Protein AF-A0A7Y4QZ03-F1 (afdb_monomer_lite)

pLDDT: mean 89.86, std 14.69, range [37.62, 98.81]

Sequence (330 aa):
MKTANKGLGLLLFVLFLIAAGCQKKEATQSQERIPSFRLTPTEKFVFNSFVDCNMAEAWIGDTLRIFPGKYGEDPVWGDAKELKYASGLHADEVFLTPREKFISPTMPTNTKPGTPGLHGAVWFETVYQDTSDVSGRTLYGIYHNENYPETLPFDEATGIGYKNEWWPEGLRGPQSAAAVCRIGVMKSTDGGKSWNNRGIFIEDLQPRMILLPHNKSKTFAGGVGDPSAVAQGEFLYLFYGEYSYPVEYDSTRYQEDVEWSGQCISIARIHISDLDNPEGKATRWNGKSFSAAHDEAGSPIPSLQIPRNEGGGAASIKGQYHWGPSVSWN

Radius of gyration: 25.95 Å; chains: 1; bounding box: 77×90×49 Å

Structure (mmCIF, N/CA/C/O backbone):
data_AF-A0A7Y4QZ03-F1
#
_entry.id   AF-A0A7Y4QZ03-F1
#
loop_
_atom_site.group_PDB
_atom_site.id
_atom_site.type_symbol
_atom_site.label_atom_id
_atom_site.label_alt_id
_atom_site.label_comp_id
_atom_site.label_asym_id
_atom_site.label_entity_id
_atom_site.label_seq_id
_atom_site.pdbx_PDB_ins_code
_atom_site.Cartn_x
_atom_site.Cartn_y
_atom_site.Cartn_z
_atom_site.occupancy
_atom_site.B_iso_or_equiv
_atom_site.auth_seq_id
_atom_site.auth_comp_id
_atom_site.auth_asym_id
_atom_site.auth_atom_id
_atom_site.pdbx_PDB_model_num
ATOM 1 N N . MET A 1 1 ? -55.979 -68.814 -20.753 1.00 37.62 1 MET A N 1
ATOM 2 C CA . MET A 1 1 ? -55.324 -67.903 -21.714 1.00 37.62 1 MET A CA 1
ATOM 3 C C . MET A 1 1 ? -55.198 -66.532 -21.057 1.00 37.62 1 MET A C 1
ATOM 5 O O . MET A 1 1 ? -56.226 -65.957 -20.746 1.00 37.62 1 MET A O 1
ATOM 9 N N . LYS A 1 2 ? -53.953 -66.089 -20.818 1.00 39.25 2 LYS A N 1
ATOM 10 C CA . LYS A 1 2 ? -53.472 -64.710 -20.558 1.00 39.25 2 LYS A CA 1
ATOM 11 C C . LYS A 1 2 ? -54.066 -63.953 -19.349 1.00 39.25 2 LYS A C 1
ATOM 13 O O . LYS A 1 2 ? -55.189 -63.483 -19.402 1.00 39.25 2 LYS A O 1
ATOM 18 N N . THR A 1 3 ? -53.414 -63.902 -18.180 1.00 48.75 3 THR A N 1
ATOM 19 C CA . THR A 1 3 ? -52.304 -62.990 -17.782 1.00 48.75 3 THR A CA 1
ATOM 20 C C . THR A 1 3 ? -52.441 -61.552 -18.291 1.00 48.75 3 THR A C 1
ATOM 22 O O . THR A 1 3 ? -52.025 -61.266 -19.410 1.00 48.75 3 THR A O 1
ATOM 25 N N . ALA A 1 4 ? -52.932 -60.640 -17.447 1.00 48.25 4 ALA A N 1
ATOM 26 C CA . ALA A 1 4 ? -52.659 -59.207 -17.555 1.00 48.25 4 ALA A CA 1
ATOM 27 C C . ALA A 1 4 ? -52.954 -58.478 -16.228 1.00 48.25 4 ALA A C 1
ATOM 29 O O . ALA A 1 4 ? -53.888 -58.823 -15.512 1.00 48.25 4 ALA A O 1
ATOM 30 N N . ASN A 1 5 ? -52.166 -57.432 -15.968 1.00 50.03 5 ASN A N 1
ATOM 31 C CA . ASN A 1 5 ? -52.447 -56.301 -15.074 1.00 50.03 5 ASN A CA 1
ATOM 32 C C . ASN A 1 5 ? -52.230 -56.440 -13.561 1.00 50.03 5 ASN A C 1
ATOM 34 O O . ASN A 1 5 ? -52.994 -55.895 -12.773 1.00 50.03 5 ASN A O 1
ATOM 38 N N . LYS A 1 6 ? -51.099 -57.022 -13.141 1.00 48.50 6 LYS A N 1
ATOM 39 C CA . LYS A 1 6 ? -50.510 -56.701 -11.819 1.00 48.50 6 LYS A CA 1
ATOM 40 C C . LYS A 1 6 ? -49.280 -55.779 -11.872 1.00 48.50 6 LYS A C 1
ATOM 42 O O . LYS A 1 6 ? -48.869 -55.272 -10.838 1.00 48.50 6 LYS A O 1
ATOM 47 N N . GLY A 1 7 ? -48.733 -55.500 -13.061 1.00 45.66 7 GLY A N 1
ATOM 48 C CA . GLY A 1 7 ? -47.558 -54.627 -13.231 1.00 45.66 7 GLY A CA 1
ATOM 49 C C . GLY A 1 7 ? -47.862 -53.129 -13.368 1.00 45.66 7 GLY A C 1
ATOM 50 O O . GLY A 1 7 ? -46.997 -52.309 -13.082 1.00 45.66 7 GLY A O 1
ATOM 51 N N . LEU A 1 8 ? -49.082 -52.750 -13.768 1.00 48.91 8 LEU A N 1
ATOM 52 C CA . LEU A 1 8 ? -49.391 -51.350 -14.094 1.00 48.91 8 LEU A CA 1
ATOM 53 C C . LEU A 1 8 ? -49.641 -50.484 -12.846 1.00 48.91 8 LEU A C 1
ATOM 55 O O . LEU A 1 8 ? -49.253 -49.322 -12.816 1.00 48.91 8 LEU A O 1
ATOM 59 N N . GLY A 1 9 ? -50.224 -51.062 -11.789 1.00 48.06 9 GLY A N 1
ATOM 60 C CA . GLY A 1 9 ? -50.501 -50.340 -10.541 1.00 48.06 9 GLY A CA 1
ATOM 61 C C . GLY A 1 9 ? -49.240 -49.990 -9.747 1.00 48.06 9 GLY A C 1
ATOM 62 O O . GLY A 1 9 ? -49.152 -48.902 -9.188 1.00 48.06 9 GLY A O 1
ATOM 63 N N . LEU A 1 10 ? -48.235 -50.873 -9.749 1.00 50.38 10 LEU A N 1
ATOM 64 C CA . LEU A 1 10 ? -46.978 -50.638 -9.033 1.00 50.38 10 LEU A CA 1
ATOM 65 C C . LEU A 1 10 ? -46.097 -49.605 -9.757 1.00 50.38 10 LEU A C 1
ATOM 67 O O . LEU A 1 10 ? -45.450 -48.792 -9.105 1.00 50.38 10 LEU A O 1
ATOM 71 N N . LEU A 1 11 ? -46.131 -49.576 -11.095 1.00 53.41 11 LEU A N 1
ATOM 72 C CA . LEU A 1 11 ? -45.390 -48.589 -11.884 1.00 53.41 11 LEU A CA 1
ATOM 73 C C . LEU A 1 11 ? -45.970 -47.172 -11.721 1.00 53.41 11 LEU A C 1
ATOM 75 O O . LEU A 1 11 ? -45.212 -46.216 -11.578 1.00 53.41 11 LEU A O 1
ATOM 79 N N . LEU A 1 12 ? -47.303 -47.036 -11.670 1.00 54.09 12 LEU A N 1
ATOM 80 C CA . LEU A 1 12 ? -47.969 -45.748 -11.430 1.00 54.09 12 LEU A CA 1
ATOM 81 C C . LEU A 1 12 ? -47.742 -45.215 -10.008 1.00 54.09 12 LEU A C 1
ATOM 83 O O . LEU A 1 12 ? -47.599 -44.008 -9.834 1.00 54.09 12 LEU A O 1
ATOM 87 N N . PHE A 1 13 ? -47.655 -46.091 -9.003 1.00 55.78 13 PHE A N 1
ATOM 88 C CA . PHE A 1 13 ? -47.414 -45.677 -7.617 1.00 55.78 13 PHE A CA 1
ATOM 89 C C . PHE A 1 13 ? -45.960 -45.226 -7.384 1.00 55.78 13 PHE A C 1
ATOM 91 O O . PHE A 1 13 ? -45.717 -44.254 -6.671 1.00 55.78 13 PHE A O 1
ATOM 98 N N . VAL A 1 14 ? -44.989 -45.869 -8.045 1.00 58.31 14 VAL A N 1
ATOM 99 C CA . VAL A 1 14 ? -43.572 -45.462 -8.000 1.00 58.31 14 VAL A CA 1
ATOM 100 C C . VAL A 1 14 ? -43.333 -44.164 -8.785 1.00 58.31 14 VAL A C 1
ATOM 102 O O . VAL A 1 14 ? -42.599 -43.299 -8.314 1.00 58.31 14 VAL A O 1
ATOM 105 N N . LEU A 1 15 ? -44.007 -43.962 -9.924 1.00 53.91 15 LEU A N 1
ATOM 106 C CA . LEU A 1 15 ? -43.944 -42.699 -10.676 1.00 53.91 15 LEU A CA 1
ATOM 107 C C . LEU A 1 15 ? -44.546 -41.514 -9.898 1.00 53.91 15 LEU A C 1
ATOM 109 O O . LEU A 1 15 ? -44.015 -40.408 -9.980 1.00 53.91 15 LEU A O 1
ATOM 113 N N . PHE A 1 16 ? -45.588 -41.739 -9.090 1.00 54.16 16 PHE A N 1
ATOM 114 C CA . PHE A 1 16 ? -46.158 -40.696 -8.225 1.00 54.16 16 PHE A CA 1
ATOM 115 C C . PHE A 1 16 ? -45.231 -40.318 -7.057 1.00 54.16 16 PHE A C 1
ATOM 117 O O . PHE A 1 16 ? -45.135 -39.145 -6.702 1.00 54.16 16 PHE A O 1
ATOM 124 N N . LEU A 1 17 ? -44.499 -41.285 -6.492 1.00 51.66 17 LEU A N 1
ATOM 125 C CA . LEU A 1 17 ? -43.533 -41.033 -5.414 1.00 51.66 17 LEU A CA 1
ATOM 126 C C . LEU A 1 17 ? -42.262 -40.321 -5.911 1.00 51.66 17 LEU A C 1
ATOM 128 O O . LEU A 1 17 ? -41.725 -39.476 -5.197 1.00 51.66 17 LEU A O 1
ATOM 132 N N . ILE A 1 18 ? -41.817 -40.583 -7.145 1.00 53.00 18 ILE A N 1
ATOM 133 C CA . ILE A 1 18 ? -40.691 -39.855 -7.760 1.00 53.00 18 ILE A CA 1
ATOM 134 C C . ILE A 1 18 ? -41.108 -38.422 -8.141 1.00 53.00 18 ILE A C 1
ATOM 136 O O . ILE A 1 18 ? -40.334 -37.488 -7.941 1.00 53.00 18 ILE A O 1
ATOM 140 N N . ALA A 1 19 ? -42.347 -38.214 -8.605 1.00 49.78 19 ALA A N 1
ATOM 141 C CA . ALA A 1 19 ? -42.864 -36.875 -8.904 1.00 49.78 19 ALA A CA 1
ATOM 142 C C . ALA A 1 19 ? -43.086 -36.018 -7.639 1.00 49.78 19 ALA A C 1
ATOM 144 O O . ALA A 1 19 ? -42.860 -34.810 -7.675 1.00 49.78 19 ALA A O 1
ATOM 145 N N . ALA A 1 20 ? -43.460 -36.629 -6.508 1.00 49.19 20 ALA A N 1
ATOM 146 C CA . ALA A 1 20 ? -43.596 -35.932 -5.226 1.00 49.19 20 ALA A CA 1
ATOM 147 C C . ALA A 1 20 ? -42.242 -35.627 -4.546 1.00 49.19 20 ALA A C 1
ATOM 149 O O . ALA A 1 20 ? -42.146 -34.668 -3.784 1.00 49.19 20 ALA A O 1
ATOM 150 N N . GLY A 1 21 ? -41.185 -36.394 -4.845 1.00 41.91 21 GLY A N 1
ATOM 151 C CA . GLY A 1 21 ? -39.819 -36.155 -4.352 1.00 41.91 21 GLY A CA 1
ATOM 152 C C . GLY A 1 21 ? -39.047 -35.051 -5.091 1.00 41.91 21 GLY A C 1
ATOM 153 O O . GLY A 1 21 ? -37.995 -34.623 -4.622 1.00 41.91 21 GLY A O 1
ATOM 154 N N . CYS A 1 22 ? -39.572 -34.564 -6.221 1.00 41.81 22 CYS A N 1
ATOM 155 C CA . CYS A 1 22 ? -39.007 -33.465 -7.010 1.00 41.81 22 CYS A CA 1
ATOM 156 C C . CYS A 1 22 ? -39.797 -32.155 -6.872 1.00 41.81 22 CYS A C 1
ATOM 158 O O . CYS A 1 22 ? -39.809 -31.334 -7.790 1.00 41.81 22 CYS A O 1
ATOM 160 N N . GLN A 1 23 ? -40.400 -31.892 -5.710 1.00 44.16 23 GLN A N 1
ATOM 161 C CA . GLN A 1 23 ? -40.599 -30.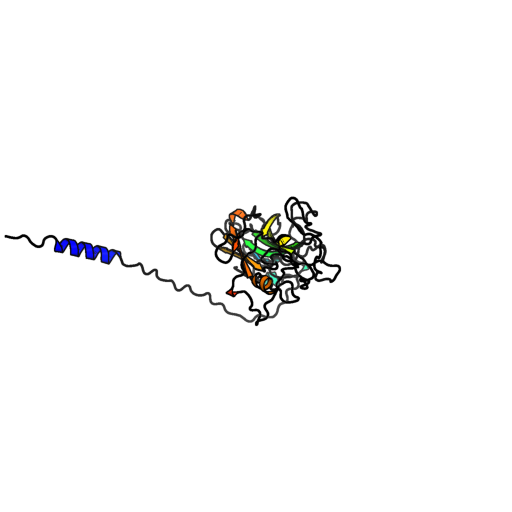499 -5.327 1.00 44.16 23 GLN A CA 1
ATOM 162 C C . GLN A 1 23 ? -39.218 -29.922 -5.027 1.00 44.16 23 GLN A C 1
ATOM 164 O O . GLN A 1 23 ? -38.661 -30.117 -3.946 1.00 44.16 23 GLN A O 1
ATOM 169 N N . LYS A 1 24 ? -38.644 -29.224 -6.019 1.00 46.34 24 LYS A N 1
ATOM 170 C CA . LYS A 1 24 ? -37.625 -28.212 -5.750 1.00 46.34 24 LYS A CA 1
ATOM 171 C C . LYS A 1 24 ? -38.156 -27.427 -4.558 1.00 46.34 24 LYS A C 1
ATOM 173 O O . LYS A 1 24 ? -39.210 -26.805 -4.667 1.00 46.34 24 LYS A O 1
ATOM 178 N N . LYS A 1 25 ? -37.451 -27.485 -3.425 1.00 44.09 25 LYS A N 1
ATOM 179 C CA . LYS A 1 25 ? -37.513 -26.389 -2.467 1.00 44.09 25 LYS A CA 1
ATOM 180 C C . LYS A 1 25 ? -37.185 -25.169 -3.309 1.00 44.09 25 LYS A C 1
ATOM 182 O O . LYS A 1 25 ? -36.028 -24.984 -3.685 1.00 44.09 25 LYS A O 1
ATOM 187 N N . GLU A 1 26 ? -38.207 -24.420 -3.705 1.00 43.28 26 GLU A N 1
ATOM 188 C CA . GLU A 1 26 ? -38.026 -23.025 -4.041 1.00 43.28 26 GLU A CA 1
ATOM 189 C C . GLU A 1 26 ? -37.360 -22.468 -2.797 1.00 43.28 26 GLU A C 1
ATOM 191 O O . GLU A 1 26 ? -37.973 -22.344 -1.736 1.00 43.28 26 GLU A O 1
ATOM 196 N N . ALA A 1 27 ? -36.039 -22.313 -2.886 1.00 45.56 27 ALA A N 1
ATOM 197 C CA . ALA A 1 27 ? -35.322 -21.464 -1.978 1.00 45.56 27 ALA A CA 1
ATOM 198 C C . ALA A 1 27 ? -36.072 -20.150 -2.093 1.00 45.56 27 ALA A C 1
ATOM 200 O O . ALA A 1 27 ? -36.050 -19.519 -3.151 1.00 45.56 27 ALA A O 1
ATOM 201 N N . THR A 1 28 ? -36.837 -19.820 -1.058 1.00 42.88 28 THR A N 1
ATOM 202 C CA . THR A 1 28 ? -37.391 -18.497 -0.881 1.00 42.88 28 THR A CA 1
ATOM 203 C C . THR A 1 28 ? -36.173 -17.599 -0.975 1.00 42.88 28 THR A C 1
ATOM 205 O O . THR A 1 28 ? -35.369 -17.545 -0.046 1.00 42.88 28 THR A O 1
ATOM 208 N N . GLN A 1 29 ? -35.961 -16.999 -2.148 1.00 48.44 29 GLN A N 1
ATOM 209 C CA . GLN A 1 29 ? -35.065 -15.876 -2.291 1.00 48.44 29 GLN A CA 1
ATOM 210 C C . GLN A 1 29 ? -35.671 -14.857 -1.342 1.00 48.44 29 GLN A C 1
ATOM 212 O O . GLN A 1 29 ? -36.652 -14.191 -1.673 1.00 48.44 29 GLN A O 1
ATOM 217 N N . SER A 1 30 ? -35.159 -14.800 -0.113 1.00 54.41 30 SER A N 1
ATOM 218 C CA . SER A 1 30 ? -35.233 -13.574 0.649 1.00 54.41 30 SER A CA 1
ATOM 219 C C . SER A 1 30 ? -34.676 -12.544 -0.314 1.00 54.41 30 SER A C 1
ATOM 221 O O . SER A 1 30 ? -33.494 -12.612 -0.645 1.00 54.41 30 SER A O 1
ATOM 223 N N . GLN A 1 31 ? -35.542 -11.697 -0.873 1.00 59.12 31 GLN A N 1
ATOM 224 C CA . GLN A 1 31 ? -35.095 -10.486 -1.536 1.00 59.12 31 GLN A CA 1
ATOM 225 C C . GLN A 1 31 ? -34.197 -9.818 -0.507 1.00 59.12 31 GLN A C 1
ATOM 227 O O . GLN A 1 31 ? -34.697 -9.315 0.503 1.00 59.12 31 GLN A O 1
ATOM 232 N N . GLU A 1 32 ? -32.883 -9.943 -0.694 1.00 64.81 32 GLU A N 1
ATOM 233 C CA . GLU A 1 32 ? -31.912 -9.239 0.118 1.00 64.81 32 GLU A CA 1
ATOM 234 C C . GLU A 1 32 ? -32.343 -7.786 0.044 1.00 64.81 32 GLU A C 1
ATOM 236 O O . GLU A 1 32 ? -32.403 -7.187 -1.034 1.00 64.81 32 GLU A O 1
ATOM 241 N N . ARG A 1 33 ? -32.792 -7.253 1.183 1.00 72.88 33 ARG A N 1
ATOM 242 C CA .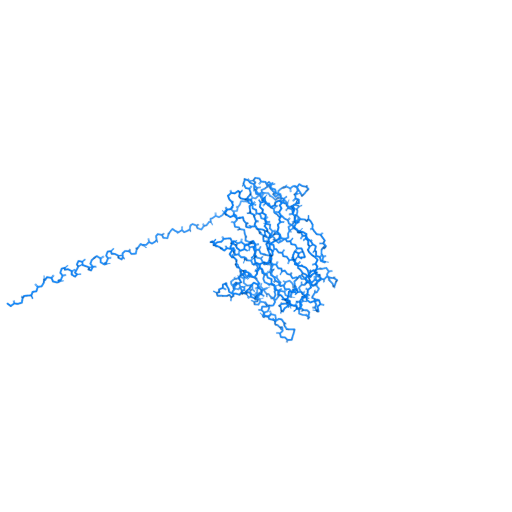 ARG A 1 33 ? -33.124 -5.842 1.260 1.00 72.88 33 ARG A CA 1
ATOM 243 C C . ARG A 1 33 ? -31.827 -5.119 0.965 1.00 72.88 33 ARG A C 1
ATOM 245 O O . ARG A 1 33 ? -30.925 -5.136 1.796 1.00 72.88 33 ARG A O 1
ATOM 252 N N . ILE A 1 34 ? -31.752 -4.510 -0.213 1.00 79.81 34 ILE A N 1
ATOM 253 C CA . ILE A 1 34 ? -30.668 -3.597 -0.548 1.00 79.81 34 ILE A CA 1
ATOM 254 C C . ILE A 1 34 ? -30.648 -2.549 0.572 1.00 79.81 34 ILE A C 1
ATOM 256 O O . ILE A 1 34 ? -31.690 -1.920 0.808 1.00 79.81 34 ILE A O 1
ATOM 260 N N . PRO A 1 35 ? -29.533 -2.395 1.307 1.00 81.44 35 PRO A N 1
ATOM 261 C CA . PRO A 1 35 ? -29.438 -1.396 2.357 1.00 81.44 35 PRO A CA 1
ATOM 262 C C . PRO A 1 35 ? -29.821 -0.024 1.800 1.00 81.44 35 PRO A C 1
ATOM 264 O O . PRO A 1 35 ? -29.288 0.418 0.783 1.00 81.44 35 PRO A O 1
ATOM 267 N N . SER A 1 36 ? -30.776 0.646 2.442 1.00 85.75 36 SER A N 1
ATOM 268 C CA . SER A 1 36 ? -31.150 2.015 2.094 1.00 85.75 36 SER A CA 1
ATOM 269 C C . SER A 1 36 ? -30.484 2.973 3.068 1.00 85.75 36 SER A C 1
ATOM 271 O O . SER A 1 36 ? -30.668 2.841 4.278 1.00 85.75 36 SER A O 1
ATOM 273 N N . PHE A 1 37 ? -29.766 3.961 2.553 1.00 84.69 37 PHE A N 1
ATOM 274 C CA . PHE A 1 37 ? -29.179 5.033 3.349 1.00 84.69 37 PHE A CA 1
ATOM 275 C C . PHE A 1 37 ? -29.973 6.329 3.165 1.00 84.69 37 PHE A C 1
ATOM 277 O O . PHE A 1 37 ? -30.618 6.552 2.138 1.00 84.69 37 PHE A O 1
ATOM 284 N N . ARG A 1 38 ? -29.923 7.203 4.172 1.00 90.19 38 ARG A N 1
ATOM 285 C CA . ARG A 1 38 ? -30.465 8.561 4.098 1.00 90.19 38 ARG A CA 1
ATOM 286 C C . ARG A 1 38 ? -29.338 9.546 4.350 1.00 90.19 38 ARG A C 1
ATOM 288 O O . ARG A 1 38 ? -28.757 9.554 5.430 1.00 90.19 38 ARG A O 1
ATOM 295 N N . LEU A 1 39 ? -29.090 10.419 3.381 1.00 87.75 39 LEU A N 1
ATOM 296 C CA . LEU A 1 39 ? -28.227 11.573 3.597 1.00 87.75 39 LEU A CA 1
ATOM 297 C C . LEU A 1 39 ? -28.986 12.595 4.446 1.00 87.75 39 LEU A C 1
ATOM 299 O O . LEU A 1 39 ? -30.073 13.046 4.073 1.00 87.75 39 LEU A O 1
ATOM 303 N N . THR A 1 40 ? -28.426 12.924 5.606 1.00 87.31 40 THR A N 1
ATOM 304 C CA . THR A 1 40 ? -28.968 13.943 6.507 1.00 87.31 40 THR A CA 1
ATOM 305 C C . THR A 1 40 ? -28.024 15.141 6.481 1.00 87.31 40 THR A C 1
ATOM 307 O O . THR A 1 40 ? -26.830 14.950 6.707 1.00 87.31 40 THR A O 1
ATOM 310 N N . PRO A 1 41 ? -28.507 16.360 6.178 1.00 90.12 41 PRO A N 1
ATOM 311 C CA . PRO A 1 41 ? -27.675 17.556 6.256 1.00 90.12 41 PRO A CA 1
ATOM 312 C C . PRO A 1 41 ? -27.090 17.724 7.663 1.00 90.12 41 PRO A C 1
ATOM 314 O O . PRO A 1 41 ? -27.803 17.531 8.647 1.00 90.12 41 PRO A O 1
ATOM 317 N N . THR A 1 42 ? -25.820 18.109 7.748 1.00 84.06 42 THR A N 1
ATOM 318 C CA . THR A 1 42 ? -25.129 18.421 9.006 1.00 84.06 42 THR A CA 1
ATOM 319 C C . THR A 1 42 ? -24.422 19.769 8.893 1.00 84.06 42 THR A C 1
ATOM 321 O O . THR A 1 42 ? -24.152 20.243 7.784 1.00 84.06 42 THR A O 1
ATOM 324 N N . GLU A 1 43 ? -24.147 20.408 10.028 1.00 88.75 43 GLU A N 1
ATOM 325 C CA . GLU A 1 43 ? -23.320 21.611 10.047 1.00 88.75 43 GLU A CA 1
ATOM 326 C C . GLU A 1 43 ? -21.890 21.272 9.618 1.00 88.75 43 GLU A C 1
ATOM 328 O O . GLU A 1 43 ? -21.363 20.192 9.889 1.00 88.75 43 GLU A O 1
ATOM 333 N N . LYS A 1 44 ? -21.235 22.212 8.934 1.00 87.69 44 LYS A N 1
ATOM 334 C CA . LYS A 1 44 ? -19.830 22.044 8.573 1.00 87.69 44 LYS A CA 1
ATOM 335 C C . LYS A 1 44 ? -18.990 22.015 9.850 1.00 87.69 44 LYS A C 1
ATOM 337 O O . LYS A 1 44 ? -18.892 23.028 10.537 1.00 87.69 44 LYS A O 1
ATOM 342 N N . PHE A 1 45 ? -18.288 20.913 10.082 1.00 85.75 45 PHE A N 1
ATOM 343 C CA . PHE A 1 45 ? -17.172 20.856 11.022 1.00 85.75 45 PHE A CA 1
ATOM 344 C C . PHE A 1 45 ? -15.849 20.677 10.269 1.00 85.75 45 PHE A C 1
ATOM 346 O O . PHE A 1 45 ? -15.827 20.351 9.080 1.00 85.75 45 PHE A O 1
ATOM 353 N N . VAL A 1 46 ? -14.736 20.965 10.941 1.00 85.00 46 VAL A N 1
ATOM 354 C CA . VAL A 1 46 ? -13.396 20.917 10.347 1.00 85.00 46 VAL A CA 1
ATOM 355 C C . VAL A 1 46 ? -12.534 19.961 11.153 1.00 85.00 46 VAL A C 1
ATOM 357 O O . VAL A 1 46 ? -12.317 20.176 12.345 1.00 85.00 46 VAL A O 1
ATOM 360 N N . PHE A 1 47 ? -12.011 18.937 10.484 1.00 87.75 47 PHE A N 1
ATOM 361 C CA . PHE A 1 47 ? -10.999 18.057 11.048 1.00 87.75 47 PHE A CA 1
ATOM 362 C C . PHE A 1 47 ? -9.620 18.720 10.930 1.00 87.75 47 PHE A C 1
ATOM 364 O O . PHE A 1 47 ? -9.068 18.835 9.840 1.00 87.75 47 PHE A O 1
ATOM 371 N N . ASN A 1 48 ? -9.069 19.196 12.048 1.00 84.56 48 ASN A N 1
ATOM 372 C CA . ASN A 1 48 ? -7.803 19.943 12.086 1.00 84.56 48 ASN A CA 1
ATOM 373 C C . ASN A 1 48 ? -6.589 19.045 12.388 1.00 84.56 48 ASN A C 1
ATOM 375 O O . ASN A 1 48 ? -5.709 19.408 13.173 1.00 84.56 48 ASN A O 1
ATOM 379 N N . SER A 1 49 ? -6.535 17.862 11.779 1.00 84.25 49 SER A N 1
ATOM 380 C CA . SER A 1 49 ? -5.375 16.973 11.858 1.00 84.25 49 SER A CA 1
ATOM 381 C C . SER A 1 49 ? -5.001 16.444 10.477 1.00 84.25 49 SER A C 1
ATOM 383 O O . SER A 1 49 ? -5.774 16.553 9.528 1.00 84.25 49 SER A O 1
ATOM 385 N N . PHE A 1 50 ? -3.781 15.928 10.358 1.00 83.81 50 PHE A N 1
ATOM 386 C CA . PHE A 1 50 ? -3.248 15.431 9.096 1.00 83.81 50 PHE A CA 1
ATOM 387 C C . PHE A 1 50 ? -3.947 14.120 8.705 1.00 83.81 50 PHE A C 1
ATOM 389 O O . PHE A 1 50 ? -3.880 13.141 9.444 1.00 83.81 50 PHE A O 1
ATOM 396 N N . VAL A 1 51 ? -4.613 14.125 7.552 1.00 80.31 51 VAL A N 1
ATOM 397 C CA . VAL A 1 51 ? -5.125 12.941 6.848 1.00 80.31 51 VAL A CA 1
ATOM 398 C C . VAL A 1 51 ? -4.512 12.984 5.465 1.00 80.31 51 VAL A C 1
ATOM 400 O O . VAL A 1 51 ? -4.460 14.062 4.870 1.00 80.31 51 VAL A O 1
ATOM 403 N N . ASP A 1 52 ? -4.046 11.838 4.992 1.00 74.50 52 ASP A N 1
ATOM 404 C CA . ASP A 1 52 ? -3.562 11.709 3.625 1.00 74.50 52 ASP A CA 1
ATOM 405 C C . ASP A 1 52 ? -4.662 11.078 2.761 1.00 74.50 52 ASP A C 1
ATOM 407 O O . ASP A 1 52 ? -5.645 11.754 2.448 1.00 74.50 52 ASP A O 1
ATOM 411 N N . CYS A 1 53 ? -4.569 9.777 2.473 1.00 73.56 53 CYS A N 1
ATOM 412 C CA . CYS A 1 53 ? -5.468 9.086 1.551 1.00 73.56 53 CYS A CA 1
ATOM 413 C C . CYS A 1 53 ? -6.735 8.534 2.226 1.00 73.56 53 CYS A C 1
ATOM 415 O O . CYS A 1 53 ? -7.841 8.842 1.780 1.00 73.56 53 CYS A O 1
ATOM 417 N N . ASN A 1 54 ? -6.609 7.785 3.327 1.00 84.06 54 ASN A N 1
ATOM 418 C CA . ASN A 1 54 ? -7.752 7.263 4.086 1.00 84.06 54 ASN A CA 1
ATOM 419 C C . ASN A 1 54 ? -7.712 7.618 5.581 1.00 84.06 54 ASN A C 1
ATOM 421 O O . ASN A 1 54 ? -6.704 8.057 6.136 1.00 84.06 54 ASN A O 1
ATOM 425 N N . MET A 1 55 ? -8.855 7.411 6.242 1.00 90.75 55 MET A N 1
ATOM 426 C CA . MET A 1 55 ? -8.978 7.436 7.697 1.00 90.75 55 MET A CA 1
ATOM 427 C C . MET A 1 55 ? -9.202 6.015 8.203 1.00 90.75 55 MET A C 1
ATOM 429 O O . MET A 1 55 ? -10.318 5.501 8.159 1.00 90.75 55 MET A O 1
ATOM 433 N N . ALA A 1 56 ? -8.148 5.387 8.711 1.00 93.56 56 ALA A N 1
ATOM 434 C CA . ALA A 1 56 ? -8.270 4.078 9.325 1.00 93.56 56 ALA A CA 1
ATOM 435 C C . ALA A 1 56 ? -8.982 4.195 10.685 1.00 93.56 56 ALA A C 1
ATOM 437 O O . ALA A 1 56 ? -8.619 5.026 11.522 1.00 93.56 56 ALA A O 1
ATOM 438 N N . GLU A 1 57 ? -9.994 3.362 10.921 1.00 94.25 57 GLU A N 1
ATOM 439 C CA . GLU A 1 57 ? -10.838 3.445 12.114 1.00 94.25 57 GLU A CA 1
ATOM 440 C C . GLU A 1 57 ? -11.346 2.073 12.571 1.00 94.25 57 GLU A C 1
ATOM 442 O O . GLU A 1 57 ? -11.495 1.149 11.773 1.00 94.25 57 GLU A O 1
ATOM 447 N N . ALA A 1 58 ? -11.599 1.933 13.873 1.00 94.88 58 ALA A N 1
ATOM 448 C CA . ALA A 1 58 ? -12.148 0.718 14.469 1.00 94.88 58 ALA A CA 1
ATOM 449 C C . ALA A 1 58 ? -12.923 1.021 15.758 1.00 94.88 58 ALA A C 1
ATOM 451 O O . ALA A 1 58 ? -12.550 1.905 16.536 1.00 94.88 58 ALA A O 1
ATOM 452 N N . TRP A 1 59 ? -13.967 0.238 16.024 1.00 94.69 59 TRP A N 1
ATOM 453 C CA . TRP A 1 59 ? -14.676 0.244 17.303 1.00 94.69 59 TRP A CA 1
ATOM 454 C C . TRP A 1 59 ? -13.939 -0.607 18.335 1.00 94.69 59 TRP A C 1
ATOM 456 O O . TRP A 1 59 ? -13.803 -1.811 18.162 1.00 94.69 59 TRP A O 1
ATOM 466 N N . ILE A 1 60 ? -13.479 -0.006 19.431 1.00 95.38 60 ILE A N 1
ATOM 467 C CA . ILE A 1 60 ? -12.809 -0.695 20.541 1.00 95.38 60 ILE A CA 1
ATOM 468 C C . ILE A 1 60 ? -13.712 -0.621 21.769 1.00 95.38 60 ILE A C 1
ATOM 470 O O . ILE A 1 60 ? -13.754 0.400 22.465 1.00 95.38 60 ILE A O 1
ATOM 474 N N . GLY A 1 61 ? -14.445 -1.706 22.029 1.00 91.94 61 GLY A N 1
ATOM 475 C CA . GLY A 1 61 ? -15.565 -1.678 22.970 1.00 91.94 61 GLY A CA 1
ATOM 476 C C . GLY A 1 61 ? -16.597 -0.638 22.526 1.00 91.94 61 GLY A C 1
ATOM 477 O O . GLY A 1 61 ? -16.968 -0.603 21.359 1.00 91.94 61 GLY A O 1
ATOM 478 N N . ASP A 1 62 ? -16.985 0.257 23.432 1.00 93.94 62 ASP A N 1
ATOM 479 C CA . ASP A 1 62 ? -17.999 1.290 23.171 1.00 93.94 62 ASP A CA 1
ATOM 480 C C . ASP A 1 62 ? -17.428 2.585 22.558 1.00 93.94 62 ASP A C 1
ATOM 482 O O . ASP A 1 62 ? -18.099 3.615 22.542 1.00 93.94 62 ASP A O 1
ATOM 486 N N . THR A 1 63 ? -16.170 2.578 22.102 1.00 96.81 63 THR A N 1
ATOM 487 C CA . THR A 1 63 ? -15.515 3.778 21.552 1.00 96.81 63 THR A CA 1
ATOM 488 C C . THR A 1 63 ? -15.052 3.574 20.121 1.00 96.81 63 THR A C 1
ATOM 490 O O . THR A 1 63 ? -14.372 2.594 19.826 1.00 96.81 63 THR A O 1
ATOM 493 N N . LEU A 1 64 ? -15.349 4.532 19.249 1.00 96.94 64 LEU A N 1
ATOM 494 C CA . LEU A 1 64 ? -14.739 4.638 17.931 1.00 96.94 64 LEU A CA 1
ATOM 495 C C . LEU A 1 64 ? -13.338 5.225 18.089 1.00 96.94 64 LEU A C 1
ATOM 497 O O . LEU A 1 64 ? -13.159 6.255 18.744 1.00 96.94 64 LEU A O 1
ATOM 501 N N . ARG A 1 65 ? -12.344 4.583 17.480 1.00 97.19 65 ARG A N 1
ATOM 502 C CA . ARG A 1 65 ? -10.964 5.062 17.410 1.00 97.19 65 ARG A CA 1
ATOM 503 C C . ARG A 1 65 ? -10.566 5.295 15.963 1.00 97.19 65 ARG A C 1
ATOM 505 O O . ARG A 1 65 ? -10.754 4.410 15.138 1.00 97.19 65 ARG A O 1
ATOM 512 N N . ILE A 1 66 ? -9.958 6.447 15.700 1.00 96.31 66 ILE A N 1
ATOM 513 C CA . ILE A 1 66 ? -9.377 6.805 14.399 1.00 96.31 66 ILE A CA 1
ATOM 514 C C . ILE A 1 66 ? -7.848 6.824 14.489 1.00 96.31 66 ILE A C 1
ATOM 516 O O . ILE A 1 66 ? -7.311 7.151 15.553 1.00 96.31 66 ILE A O 1
ATOM 520 N N . PHE A 1 67 ? -7.162 6.517 13.387 1.00 95.50 67 PHE A N 1
ATOM 521 C CA . PHE A 1 67 ? -5.699 6.471 13.273 1.00 95.50 67 PHE A CA 1
ATOM 522 C C . PHE A 1 67 ? -5.170 7.354 12.128 1.00 95.50 67 PHE A C 1
ATOM 524 O O . PHE A 1 67 ? -4.656 6.843 11.134 1.00 95.50 67 PHE A O 1
ATOM 531 N N . PRO A 1 68 ? -5.306 8.684 12.226 1.00 94.12 68 PRO A N 1
ATOM 532 C CA . PRO A 1 68 ? -4.845 9.595 11.191 1.00 94.12 68 PRO A CA 1
ATOM 533 C C . PRO A 1 68 ? -3.328 9.734 11.180 1.00 94.12 68 PRO A C 1
ATOM 535 O O . PRO A 1 68 ? -2.689 9.781 12.233 1.00 94.12 68 PRO A O 1
ATOM 538 N N . GLY A 1 69 ? -2.797 9.945 9.981 1.00 91.81 69 GLY A N 1
ATOM 539 C CA . GLY A 1 69 ? -1.489 10.527 9.745 1.00 91.81 69 GLY A CA 1
ATOM 540 C C . GLY A 1 69 ? -0.399 9.542 9.335 1.00 91.81 69 GLY A C 1
ATOM 541 O O . GLY A 1 69 ? -0.670 8.427 8.906 1.00 91.81 69 GLY A O 1
ATOM 542 N N . LYS A 1 70 ? 0.849 10.005 9.438 1.00 93.62 70 LYS A N 1
ATOM 543 C CA . LYS A 1 70 ? 2.046 9.348 8.899 1.00 93.62 70 LYS A CA 1
ATOM 544 C C . LYS A 1 70 ? 3.062 9.042 9.989 1.00 93.62 70 LYS A C 1
ATOM 546 O O . LYS A 1 70 ? 3.303 9.879 10.866 1.00 93.62 70 LYS A O 1
ATOM 551 N N . TYR A 1 71 ? 3.692 7.878 9.911 1.00 95.75 71 TYR A N 1
ATOM 552 C CA . TYR A 1 71 ? 4.791 7.482 10.786 1.00 95.75 71 TYR A CA 1
ATOM 553 C C . TYR A 1 71 ? 6.026 7.060 9.991 1.00 95.75 71 TYR A C 1
ATOM 555 O O . TYR A 1 71 ? 5.897 6.417 8.956 1.00 95.75 71 TYR A O 1
ATOM 563 N N . GLY A 1 72 ? 7.210 7.338 10.526 1.00 94.69 72 GLY A N 1
ATOM 564 C CA . GLY A 1 72 ? 8.484 6.884 9.977 1.00 94.69 72 GLY A CA 1
ATOM 565 C C . GLY A 1 72 ? 9.165 7.939 9.116 1.00 94.69 72 GLY A C 1
ATOM 566 O O . GLY A 1 72 ? 8.660 9.048 8.949 1.00 94.69 72 GLY A O 1
ATOM 567 N N . GLU A 1 73 ? 10.338 7.589 8.607 1.00 92.94 73 GLU A N 1
ATOM 568 C CA . GLU A 1 73 ? 11.220 8.495 7.880 1.00 92.94 73 GLU A CA 1
ATOM 569 C C . GLU A 1 73 ? 11.318 8.117 6.404 1.00 92.94 73 GLU A C 1
ATOM 571 O O . GLU A 1 73 ? 11.544 6.957 6.053 1.00 92.94 73 GLU A O 1
ATOM 576 N N . ASP A 1 74 ? 11.207 9.122 5.540 1.00 91.44 74 ASP A N 1
ATOM 577 C CA . ASP A 1 74 ? 11.542 9.007 4.127 1.00 91.44 74 ASP A CA 1
ATOM 578 C C . ASP A 1 74 ? 12.381 10.202 3.633 1.00 91.44 74 ASP A C 1
ATOM 580 O O . ASP A 1 74 ? 12.344 11.274 4.244 1.00 91.44 74 ASP A O 1
ATOM 584 N N . PRO A 1 75 ? 13.123 10.063 2.517 1.00 90.75 75 PRO A N 1
ATOM 585 C CA . PRO A 1 75 ? 14.024 11.110 2.029 1.00 90.75 75 PRO A CA 1
ATOM 586 C C . PRO A 1 75 ? 13.318 12.378 1.522 1.00 90.75 75 PRO A C 1
ATOM 588 O O . PRO A 1 75 ? 13.955 13.421 1.361 1.00 90.75 75 PRO A O 1
ATOM 591 N N . VAL A 1 76 ? 12.015 12.319 1.230 1.00 90.31 76 VAL A N 1
ATOM 592 C CA . VAL A 1 76 ? 11.270 13.445 0.652 1.00 90.31 76 VAL A CA 1
ATOM 593 C C . VAL A 1 76 ? 10.740 14.356 1.755 1.00 90.31 76 VAL A C 1
ATOM 595 O O . VAL A 1 76 ? 10.885 15.582 1.673 1.00 90.31 76 VAL A O 1
ATOM 598 N N . TRP A 1 77 ? 10.155 13.771 2.796 1.00 89.62 77 TRP A N 1
ATOM 599 C CA . TRP A 1 77 ? 9.429 14.467 3.855 1.00 89.62 77 TRP A CA 1
ATOM 600 C C . TRP A 1 77 ? 10.154 14.460 5.207 1.00 89.62 77 TRP A C 1
ATOM 602 O O . TRP A 1 77 ? 9.868 15.325 6.034 1.00 89.62 77 TRP A O 1
ATOM 612 N N . GLY A 1 78 ? 11.120 13.560 5.408 1.00 91.88 78 GLY A N 1
ATOM 613 C CA . GLY A 1 78 ? 11.853 13.375 6.663 1.00 91.88 78 GLY A CA 1
ATOM 614 C C . GLY A 1 78 ? 11.093 12.534 7.696 1.00 91.88 78 GLY A C 1
ATOM 615 O O . GLY A 1 78 ? 10.107 11.875 7.373 1.00 91.88 78 GLY A O 1
ATOM 616 N N . ASP A 1 79 ? 11.569 12.556 8.947 1.00 93.56 79 ASP A N 1
ATOM 617 C CA . ASP A 1 79 ? 10.945 11.862 10.089 1.00 93.56 79 ASP A CA 1
ATOM 618 C C . ASP A 1 79 ? 9.538 12.407 10.385 1.00 93.56 79 ASP A C 1
ATOM 620 O O . ASP A 1 79 ? 9.353 13.604 10.629 1.00 93.56 79 ASP A O 1
ATOM 624 N N . ALA A 1 80 ? 8.549 11.513 10.417 1.00 93.00 80 ALA A N 1
ATOM 625 C CA . ALA A 1 80 ? 7.165 11.815 10.748 1.00 93.00 80 ALA A CA 1
ATOM 626 C C . ALA A 1 80 ? 6.692 11.024 11.978 1.00 93.00 80 ALA A C 1
ATOM 628 O O . ALA A 1 80 ? 6.838 9.805 12.078 1.00 93.00 80 ALA A O 1
ATOM 629 N N . LYS A 1 81 ? 6.046 11.730 12.914 1.00 93.25 81 LYS A N 1
ATOM 630 C CA . LYS A 1 81 ? 5.405 11.160 14.121 1.00 93.25 81 LYS A CA 1
ATOM 631 C C . LYS A 1 81 ? 3.957 11.629 14.251 1.00 93.25 81 LYS A C 1
ATOM 633 O O . LYS A 1 81 ? 3.468 11.927 15.343 1.00 93.25 81 LYS A O 1
ATOM 638 N N . GLU A 1 82 ? 3.300 11.749 13.103 1.00 92.31 82 GLU A N 1
ATOM 639 C CA . GLU A 1 82 ? 1.949 12.289 12.978 1.00 92.31 82 GLU A CA 1
ATOM 640 C C . GLU A 1 82 ? 0.873 11.209 12.981 1.00 92.31 82 GLU A C 1
ATOM 642 O O . GLU A 1 82 ? -0.282 11.543 13.231 1.00 92.31 82 GLU A O 1
ATOM 647 N N . LEU A 1 83 ? 1.239 9.935 12.784 1.00 94.62 83 LEU A N 1
ATOM 648 C CA . LEU A 1 83 ? 0.344 8.817 13.052 1.00 94.62 83 LEU A CA 1
ATOM 649 C C . LEU A 1 83 ? 0.016 8.812 14.543 1.00 94.62 83 LEU A C 1
ATOM 651 O O . LEU A 1 83 ? 0.864 8.526 15.395 1.00 94.62 83 LEU A O 1
ATOM 655 N N . LYS A 1 84 ? -1.221 9.173 14.853 1.00 96.06 84 LYS A N 1
ATOM 656 C CA . LYS A 1 84 ? -1.745 9.275 16.213 1.00 96.06 84 LYS A CA 1
ATOM 657 C C . LYS A 1 84 ? -3.115 8.626 16.272 1.00 96.06 84 LYS A C 1
ATOM 659 O O . LYS A 1 84 ? -3.642 8.197 15.255 1.00 96.06 84 LYS A O 1
ATOM 664 N N . TYR A 1 85 ? -3.709 8.574 17.457 1.00 97.06 85 TYR A N 1
ATOM 665 C CA . TYR A 1 85 ? -5.097 8.168 17.600 1.00 97.06 85 TYR A CA 1
ATOM 666 C C . TYR A 1 85 ? -5.886 9.077 18.539 1.00 97.06 85 TYR A C 1
ATOM 668 O O . TYR A 1 85 ? -5.348 9.689 19.467 1.00 97.06 85 TYR A O 1
ATOM 676 N N . ALA A 1 86 ? -7.192 9.122 18.301 1.00 97.50 86 ALA A N 1
ATOM 677 C CA . ALA A 1 86 ? -8.194 9.716 19.178 1.00 97.50 86 ALA A CA 1
ATOM 678 C C . ALA A 1 86 ? -9.337 8.716 19.375 1.00 97.50 86 ALA A C 1
ATOM 680 O O . ALA A 1 86 ? -9.474 7.761 18.609 1.00 97.50 86 ALA A O 1
ATOM 681 N N . SER A 1 87 ? -10.138 8.882 20.425 1.00 97.75 87 SER A N 1
ATOM 682 C CA . SER A 1 87 ? -11.307 8.028 20.655 1.00 97.75 87 SER A CA 1
ATOM 683 C C . SER A 1 87 ? -12.480 8.832 21.188 1.00 97.75 87 SER A C 1
ATOM 685 O O . SER A 1 87 ? -12.268 9.775 21.943 1.00 97.75 87 SER A O 1
ATOM 687 N N . GLY A 1 88 ? -13.688 8.426 20.814 1.00 97.19 88 GLY A N 1
ATOM 688 C CA . GLY A 1 88 ? -14.947 9.006 21.279 1.00 97.19 88 GLY A CA 1
ATOM 689 C C . GLY A 1 88 ? -16.064 7.968 21.227 1.00 97.19 88 GLY A C 1
ATOM 690 O O . GLY A 1 88 ? -15.901 6.910 20.621 1.00 97.19 88 GLY A O 1
ATOM 691 N N . LEU A 1 89 ? -17.195 8.244 21.868 1.00 96.75 89 LEU A N 1
ATOM 692 C CA . LEU A 1 89 ? -18.358 7.348 21.882 1.00 96.75 89 LEU A CA 1
ATOM 693 C C . LEU A 1 89 ? -19.103 7.337 20.539 1.00 96.75 89 LEU A C 1
ATOM 695 O O . LEU A 1 89 ? -19.889 6.434 20.267 1.00 96.75 89 LEU A O 1
ATOM 699 N N . HIS A 1 90 ? -18.870 8.342 19.696 1.00 92.00 90 HIS A N 1
ATOM 700 C CA . HIS A 1 90 ? -19.431 8.453 18.353 1.00 92.00 90 HIS A CA 1
ATOM 701 C C . HIS A 1 90 ? -18.506 9.257 17.430 1.00 92.00 90 HIS A C 1
ATOM 703 O O . HIS A 1 90 ? -17.558 9.901 17.888 1.00 92.00 90 HIS A O 1
ATOM 709 N N . ALA A 1 91 ? -18.807 9.240 16.126 1.00 90.06 91 ALA A N 1
ATOM 710 C CA . ALA A 1 91 ? -18.026 9.916 15.089 1.00 90.06 91 ALA A CA 1
ATOM 711 C C . ALA A 1 91 ? -17.768 11.396 15.423 1.00 90.06 91 ALA A C 1
ATOM 713 O O . ALA A 1 91 ? -16.616 11.798 15.552 1.00 90.06 91 ALA A O 1
ATOM 714 N N . ASP A 1 92 ? -18.810 12.194 15.662 1.00 90.31 92 ASP A N 1
ATOM 715 C CA . ASP A 1 92 ? -18.620 13.630 15.911 1.00 90.31 92 ASP A CA 1
ATOM 716 C C . ASP A 1 92 ? -17.673 13.910 17.090 1.00 90.31 92 ASP A C 1
ATOM 718 O O . ASP A 1 92 ? -16.818 14.783 16.992 1.00 90.31 92 ASP A O 1
ATOM 722 N N . GLU A 1 93 ? -17.756 13.143 18.183 1.00 93.31 93 GLU A N 1
ATOM 723 C CA . GLU A 1 93 ? -16.879 13.320 19.346 1.00 93.31 93 GLU A CA 1
ATOM 724 C C . GLU A 1 93 ? -15.408 13.068 18.991 1.00 93.31 93 GLU A C 1
ATOM 726 O O . GLU A 1 93 ? -14.533 13.872 19.328 1.00 93.31 93 GLU A O 1
ATOM 731 N N . VAL A 1 94 ? -15.121 11.974 18.278 1.00 95.06 94 VAL A N 1
ATOM 732 C CA . VAL A 1 94 ? -13.740 11.641 17.916 1.00 95.06 94 VAL A CA 1
ATOM 733 C C . VAL A 1 94 ? -13.183 12.608 16.866 1.00 95.06 94 VAL A C 1
ATOM 735 O O . VAL A 1 94 ? -12.064 13.096 17.024 1.00 95.06 94 VAL A O 1
ATOM 738 N N . PHE A 1 95 ? -13.967 12.972 15.847 1.00 92.56 95 PHE A N 1
ATOM 739 C CA . PHE A 1 95 ? -13.534 13.887 14.786 1.00 92.56 95 PHE A CA 1
ATOM 740 C C . PHE A 1 95 ? -13.420 15.349 15.257 1.00 92.56 95 PHE A C 1
ATOM 742 O O . PHE A 1 95 ? -12.646 16.115 14.682 1.00 92.56 95 PHE A O 1
ATOM 749 N N . LEU A 1 96 ? -14.131 15.744 16.319 1.00 92.69 96 LEU A N 1
ATOM 750 C CA . LEU A 1 96 ? -13.986 17.057 16.962 1.00 92.69 96 LEU A CA 1
ATOM 751 C C . LEU A 1 96 ? -12.873 17.102 18.018 1.00 92.69 96 LEU A C 1
ATOM 753 O O . LEU A 1 96 ? -12.643 18.155 18.619 1.00 92.69 96 LEU A O 1
ATOM 757 N N . THR A 1 97 ? -12.170 15.993 18.264 1.00 94.44 97 THR A N 1
ATOM 758 C CA . THR A 1 97 ? -11.057 15.984 19.215 1.00 94.44 97 THR A CA 1
ATOM 759 C C . THR A 1 97 ? -9.959 16.954 18.737 1.00 94.44 97 THR A C 1
ATOM 761 O O . THR A 1 97 ? -9.489 16.844 17.604 1.00 94.44 97 THR A O 1
ATOM 764 N N . PRO A 1 98 ? -9.513 17.917 19.568 1.00 93.62 98 PRO A N 1
ATOM 765 C CA . PRO A 1 98 ? -8.403 18.800 19.212 1.00 93.62 98 PRO A CA 1
ATOM 766 C C . PRO A 1 98 ? -7.100 18.025 18.991 1.00 93.62 98 PRO A C 1
ATOM 768 O O . PRO A 1 98 ? -6.806 17.082 19.730 1.00 93.62 98 PRO A O 1
ATOM 771 N N . ARG A 1 99 ? -6.286 18.443 18.012 1.00 92.06 99 ARG A N 1
ATOM 772 C CA . ARG A 1 99 ? -5.044 17.750 17.616 1.00 92.06 99 ARG A CA 1
ATOM 773 C C . ARG A 1 99 ? -4.074 17.547 18.782 1.00 92.06 99 ARG A C 1
ATOM 775 O O . ARG A 1 99 ? -3.403 16.522 18.856 1.00 92.06 99 ARG A O 1
ATOM 782 N N . GLU A 1 100 ? -3.996 18.495 19.707 1.00 93.81 100 GLU A N 1
ATOM 783 C CA . GLU A 1 100 ? -3.155 18.425 20.904 1.00 93.81 100 GLU A CA 1
ATOM 784 C C . GLU A 1 100 ? -3.585 17.340 21.904 1.00 93.81 100 GLU A C 1
ATOM 786 O O . GLU A 1 100 ? -2.792 16.958 22.762 1.00 93.81 100 GLU A O 1
ATOM 791 N N . LYS A 1 101 ? -4.814 16.819 21.789 1.00 95.94 101 LYS A N 1
ATOM 792 C CA . LYS A 1 101 ? -5.315 15.698 22.597 1.00 95.94 101 LYS A CA 1
ATOM 793 C C . LYS A 1 101 ? -5.089 14.335 21.942 1.00 95.94 101 LYS A C 1
ATOM 795 O O . LYS A 1 101 ? -5.408 13.317 22.554 1.00 95.94 101 LYS A O 1
ATOM 800 N N . PHE A 1 102 ? -4.565 14.296 20.718 1.00 96.56 102 PHE A N 1
ATOM 801 C CA . PHE A 1 102 ? -4.275 13.039 20.038 1.00 96.56 102 PHE A CA 1
ATOM 802 C C . PHE A 1 102 ? -3.086 12.356 20.704 1.00 96.56 102 PHE A C 1
ATOM 804 O O . PHE A 1 102 ? -2.101 13.000 21.073 1.00 96.56 102 PHE A O 1
ATOM 811 N N . ILE A 1 103 ? -3.164 11.035 20.818 1.00 97.69 103 ILE A N 1
ATOM 812 C CA . ILE A 1 103 ? -2.156 10.229 21.496 1.00 97.69 103 ILE A CA 1
ATOM 813 C C . ILE A 1 103 ? -1.274 9.558 20.450 1.00 97.69 103 ILE A C 1
ATOM 815 O O . ILE A 1 103 ? -1.769 8.942 19.509 1.00 97.69 103 ILE A O 1
ATOM 819 N N . SER A 1 104 ? 0.042 9.656 20.623 1.00 97.44 104 SER A N 1
ATOM 820 C CA . SER A 1 104 ? 0.991 8.892 19.817 1.00 97.44 104 SER A CA 1
ATOM 821 C C . SER A 1 104 ? 1.007 7.433 20.286 1.00 97.44 104 SER A C 1
ATOM 823 O O . SER A 1 104 ? 1.303 7.190 21.460 1.00 97.44 104 SER A O 1
ATOM 825 N N . PRO A 1 105 ? 0.697 6.458 19.415 1.00 97.81 105 PRO A N 1
ATOM 826 C CA . PRO A 1 105 ? 0.883 5.057 19.744 1.00 97.81 105 PRO A CA 1
ATOM 827 C C . PRO A 1 105 ? 2.374 4.710 19.810 1.00 97.81 105 PRO A C 1
ATOM 829 O O . PRO A 1 105 ? 3.233 5.415 19.276 1.00 97.81 105 PRO A O 1
ATOM 832 N N . THR A 1 106 ? 2.687 3.586 20.449 1.00 98.44 106 THR A N 1
ATOM 833 C CA . THR A 1 106 ? 4.019 2.982 20.346 1.00 98.44 106 THR A CA 1
ATOM 834 C C . THR A 1 106 ? 4.142 2.293 18.993 1.00 98.44 106 THR A C 1
ATOM 836 O O . THR A 1 106 ? 3.363 1.394 18.685 1.00 98.44 106 THR A O 1
ATOM 839 N N . MET A 1 107 ? 5.121 2.716 18.201 1.00 97.88 107 MET A N 1
ATOM 840 C CA . MET A 1 107 ? 5.351 2.245 16.836 1.00 97.88 107 MET A CA 1
ATOM 841 C C . MET A 1 107 ? 6.730 1.579 16.724 1.00 97.88 107 MET A C 1
ATOM 843 O O . MET A 1 107 ? 7.645 1.960 17.462 1.00 97.88 107 MET A O 1
ATOM 847 N N . PRO A 1 108 ? 6.905 0.603 15.816 1.00 96.62 108 PRO A N 1
ATOM 848 C CA . PRO A 1 108 ? 8.214 0.022 15.535 1.00 96.62 108 PRO A CA 1
ATOM 849 C C . PRO A 1 108 ? 9.117 1.057 14.857 1.00 96.62 108 PRO A C 1
ATOM 851 O O . PRO A 1 108 ? 8.664 1.803 14.000 1.00 96.62 108 PRO A O 1
ATOM 854 N N . THR A 1 109 ? 10.402 1.090 15.201 1.00 95.31 109 THR A N 1
ATOM 855 C CA . THR A 1 109 ? 11.364 2.007 14.570 1.00 95.31 109 THR A CA 1
ATOM 856 C C . THR A 1 109 ? 11.675 1.600 13.134 1.00 95.31 109 THR A C 1
ATOM 858 O O . THR A 1 109 ? 11.702 0.405 12.828 1.00 95.31 109 THR A O 1
ATOM 861 N N . ASN A 1 110 ? 12.028 2.571 12.287 1.00 95.94 110 ASN A N 1
ATOM 862 C CA . ASN A 1 110 ? 12.619 2.261 10.991 1.00 95.94 110 ASN A CA 1
ATOM 863 C C . ASN A 1 110 ? 13.924 1.468 11.137 1.00 95.94 110 ASN A C 1
ATOM 865 O O . ASN A 1 110 ? 14.739 1.735 12.027 1.00 95.94 110 ASN A O 1
ATOM 869 N N . THR A 1 111 ? 14.122 0.490 10.259 1.00 95.75 111 THR A N 1
ATOM 870 C CA . THR A 1 111 ? 15.366 -0.274 10.163 1.00 95.75 111 THR A CA 1
ATOM 871 C C . THR A 1 111 ? 16.351 0.402 9.219 1.00 95.75 111 THR A C 1
ATOM 873 O O . THR A 1 111 ? 15.995 1.255 8.406 1.00 95.75 111 THR A O 1
ATOM 876 N N . LYS A 1 112 ? 17.635 0.054 9.350 1.00 95.44 112 LYS A N 1
ATOM 877 C CA . LYS A 1 112 ? 18.673 0.597 8.468 1.00 95.44 112 LYS A CA 1
ATOM 878 C C . LYS A 1 112 ? 18.521 0.012 7.057 1.00 95.44 112 LYS A C 1
ATOM 880 O O . LYS A 1 112 ? 18.137 -1.157 6.942 1.00 95.44 112 LYS A O 1
ATOM 885 N N . PRO A 1 113 ? 18.892 0.752 5.998 1.00 95.81 113 PRO A N 1
ATOM 886 C CA . PRO A 1 113 ? 18.983 0.196 4.650 1.00 95.81 113 PRO A CA 1
ATOM 887 C C . PRO A 1 113 ? 19.792 -1.111 4.624 1.00 95.81 113 PRO A C 1
ATOM 889 O O . PRO A 1 113 ? 20.828 -1.215 5.285 1.00 95.81 113 PRO A O 1
ATOM 892 N N . GLY A 1 114 ? 19.295 -2.117 3.898 1.00 93.06 114 GLY A N 1
ATOM 893 C CA . GLY A 1 114 ? 19.917 -3.446 3.807 1.00 93.06 114 GLY A CA 1
ATOM 894 C C . GLY A 1 114 ? 19.714 -4.359 5.025 1.00 93.06 114 GLY A C 1
ATOM 895 O O . GLY A 1 114 ? 20.368 -5.394 5.119 1.00 93.06 114 GLY A O 1
ATOM 896 N N . THR A 1 115 ? 18.838 -4.004 5.973 1.00 94.00 115 THR A N 1
ATOM 897 C CA . THR A 1 115 ? 18.490 -4.864 7.121 1.00 94.00 115 THR A CA 1
ATOM 898 C C . THR A 1 115 ? 16.988 -5.138 7.168 1.00 94.00 115 THR A C 1
ATOM 900 O O . THR A 1 115 ? 16.236 -4.190 6.977 1.00 94.00 115 THR A O 1
ATOM 903 N N . PRO A 1 116 ? 16.526 -6.372 7.454 1.00 91.31 116 PRO A N 1
ATOM 904 C CA . PRO A 1 116 ? 15.095 -6.683 7.478 1.00 91.31 116 PRO A CA 1
ATOM 905 C C . PRO A 1 116 ? 14.306 -5.803 8.453 1.00 91.31 116 PRO A C 1
ATOM 907 O O . PRO A 1 116 ? 14.741 -5.600 9.588 1.00 91.31 116 PRO A O 1
ATOM 910 N N . GLY A 1 117 ? 13.123 -5.340 8.042 1.00 93.06 117 GLY A N 1
ATOM 911 C CA . GLY A 1 117 ? 12.180 -4.640 8.913 1.00 93.06 117 GLY A CA 1
ATOM 912 C C . GLY A 1 117 ? 11.384 -3.545 8.211 1.00 93.06 117 GLY A C 1
ATOM 913 O O . GLY A 1 117 ? 11.056 -3.654 7.032 1.00 93.06 117 GLY A O 1
ATOM 914 N N . LEU A 1 118 ? 11.004 -2.513 8.970 1.00 95.81 118 LEU A N 1
ATOM 915 C CA . LEU A 1 118 ? 10.207 -1.401 8.460 1.00 95.81 118 LEU A CA 1
ATOM 916 C C . LEU A 1 118 ? 11.107 -0.337 7.818 1.00 95.81 118 LEU A C 1
ATOM 918 O O . LEU A 1 118 ? 11.828 0.377 8.514 1.00 95.81 118 LEU A O 1
ATOM 922 N N . HIS A 1 119 ? 10.998 -0.168 6.507 1.00 95.75 119 HIS A N 1
ATOM 923 C CA . HIS A 1 119 ? 11.704 0.871 5.755 1.00 95.75 119 HIS A CA 1
ATOM 924 C C . HIS A 1 119 ? 10.736 1.963 5.322 1.00 95.75 119 HIS A C 1
ATOM 926 O O . HIS A 1 119 ? 9.584 1.662 5.025 1.00 95.75 119 HIS A O 1
ATOM 932 N N . GLY A 1 120 ? 11.204 3.208 5.245 1.00 95.19 120 GLY A N 1
ATOM 933 C CA . GLY A 1 120 ? 10.384 4.310 4.751 1.00 95.19 120 GLY A CA 1
AT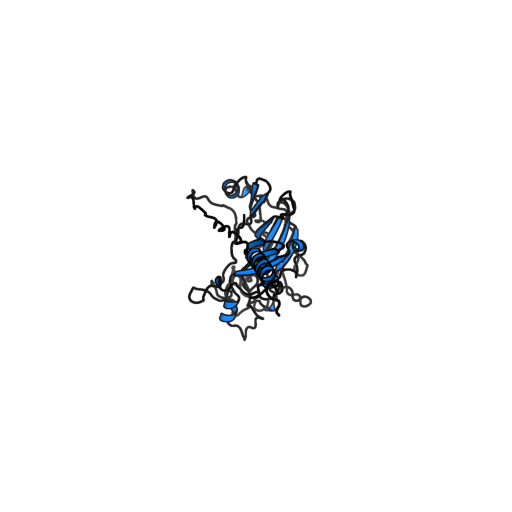OM 934 C C . GLY A 1 120 ? 9.248 4.711 5.694 1.00 95.19 120 GLY A C 1
ATOM 935 O O . GLY A 1 120 ? 9.151 4.247 6.834 1.00 95.19 120 GLY A O 1
ATOM 936 N N . ALA A 1 121 ? 8.361 5.564 5.198 1.00 95.31 121 ALA A N 1
ATOM 937 C CA . ALA A 1 121 ? 7.207 6.017 5.955 1.00 95.31 121 ALA A CA 1
ATOM 938 C C . ALA A 1 121 ? 5.959 5.170 5.674 1.00 95.31 121 ALA A C 1
ATOM 940 O O . ALA A 1 121 ? 5.843 4.520 4.630 1.00 95.31 121 ALA A O 1
ATOM 941 N N . VAL A 1 122 ? 5.027 5.177 6.627 1.00 95.81 122 VAL A N 1
ATOM 942 C CA . VAL A 1 122 ? 3.762 4.446 6.568 1.00 95.81 122 VAL A CA 1
ATOM 943 C C . VAL A 1 122 ? 2.564 5.296 6.961 1.00 95.81 122 VAL A C 1
ATOM 945 O O . VAL A 1 122 ? 2.653 6.165 7.833 1.00 95.81 122 VAL A O 1
ATOM 948 N N . TRP A 1 123 ? 1.426 4.956 6.365 1.00 93.69 123 TRP A N 1
ATOM 949 C CA . TRP A 1 123 ? 0.101 5.485 6.665 1.00 93.69 123 TRP A CA 1
ATOM 950 C C . TRP A 1 123 ? -0.830 4.304 6.871 1.00 93.69 123 TRP A C 1
ATOM 952 O O . TRP A 1 123 ? -0.805 3.355 6.087 1.00 93.69 123 TRP A O 1
ATOM 962 N N . PHE A 1 124 ? -1.634 4.330 7.930 1.00 95.25 124 PHE A N 1
ATOM 963 C CA . PHE A 1 124 ? -2.710 3.355 8.054 1.00 95.25 124 PHE A CA 1
ATOM 964 C C . PHE A 1 124 ? -3.843 3.766 7.135 1.00 95.25 124 PHE A C 1
ATOM 966 O O . PHE A 1 124 ? -4.434 4.828 7.308 1.00 95.25 124 PHE A O 1
ATOM 973 N N . GLU A 1 125 ? -4.150 2.893 6.186 1.00 94.12 125 GLU A N 1
ATOM 974 C CA . GLU A 1 125 ? -5.223 3.130 5.227 1.00 94.12 125 GLU A CA 1
ATOM 975 C C . GLU A 1 125 ? -6.520 2.460 5.683 1.00 94.12 125 GLU A C 1
ATOM 977 O O . GLU A 1 125 ? -7.616 2.976 5.483 1.00 94.12 125 GLU A O 1
ATOM 982 N N . THR A 1 126 ? -6.405 1.327 6.381 1.00 94.38 126 THR A N 1
ATOM 983 C CA . THR A 1 126 ? -7.547 0.612 6.950 1.00 94.38 126 THR A CA 1
ATOM 984 C C . THR A 1 126 ? -7.123 -0.258 8.136 1.00 94.38 126 THR A C 1
ATOM 986 O O . THR A 1 126 ? -5.948 -0.607 8.291 1.00 94.38 126 THR A O 1
ATOM 989 N N . VAL A 1 127 ? -8.082 -0.616 8.992 1.00 95.69 127 VAL A N 1
ATOM 990 C CA . VAL A 1 127 ? -7.882 -1.545 10.109 1.00 95.69 127 VAL A CA 1
ATOM 991 C C . VAL A 1 127 ? -8.833 -2.727 9.966 1.00 95.69 127 VAL A C 1
ATOM 993 O O . VAL A 1 127 ? -10.032 -2.557 9.778 1.00 95.69 127 VAL A O 1
ATOM 996 N N . TYR A 1 128 ? -8.298 -3.934 10.127 1.00 96.62 128 TYR A N 1
ATOM 997 C CA . TYR A 1 128 ? -9.075 -5.142 10.372 1.00 96.62 128 TYR A CA 1
ATOM 998 C C . TYR A 1 128 ? -9.070 -5.462 11.868 1.00 96.62 128 TYR A C 1
ATOM 1000 O O . TYR A 1 128 ? -8.011 -5.659 12.465 1.00 96.62 128 TYR A O 1
ATOM 1008 N N . GLN A 1 129 ? -10.249 -5.522 12.483 1.00 96.62 129 GLN A N 1
ATOM 1009 C CA . GLN A 1 129 ? -10.402 -6.017 13.848 1.00 96.62 129 GLN A CA 1
ATOM 1010 C C . GLN A 1 129 ? -10.557 -7.538 13.835 1.00 96.62 129 GLN A C 1
ATOM 1012 O O . GLN A 1 129 ? -11.415 -8.078 13.139 1.00 96.62 129 GLN A O 1
ATOM 1017 N N . ASP A 1 130 ? -9.735 -8.230 14.620 1.00 96.31 130 ASP A N 1
ATOM 1018 C CA . ASP A 1 130 ? -9.765 -9.685 14.694 1.00 96.31 130 ASP A CA 1
ATOM 1019 C C . ASP A 1 130 ? -11.048 -10.178 15.370 1.00 96.31 130 ASP A C 1
ATOM 1021 O O . ASP A 1 130 ? -11.219 -10.070 16.584 1.00 96.31 130 ASP A O 1
ATOM 1025 N N . THR A 1 131 ? -11.942 -10.759 14.570 1.00 93.94 131 THR A N 1
ATOM 1026 C CA . THR A 1 131 ? -13.232 -11.291 15.036 1.00 93.94 131 THR A CA 1
ATOM 1027 C C . THR A 1 131 ? -13.105 -12.460 16.020 1.00 93.94 131 THR A C 1
ATOM 1029 O O . THR A 1 131 ? -14.071 -12.773 16.717 1.00 93.94 131 THR A O 1
ATOM 1032 N N . SER A 1 132 ? -11.933 -13.101 16.109 1.00 94.00 132 SER A N 1
ATOM 1033 C CA . SER A 1 132 ? -11.661 -14.163 17.085 1.00 94.00 132 SER A CA 1
ATOM 1034 C C . SER A 1 132 ? -11.283 -13.630 18.474 1.00 94.00 132 SER A C 1
ATOM 1036 O O . SER A 1 132 ? -11.427 -14.344 19.471 1.00 94.00 132 SER A O 1
ATOM 1038 N N . ASP A 1 133 ? -10.850 -12.368 18.571 1.00 95.81 133 ASP A N 1
ATOM 1039 C CA . ASP A 1 133 ? -10.567 -11.709 19.842 1.00 95.81 133 ASP A CA 1
ATOM 1040 C C . ASP A 1 133 ? -11.837 -11.068 20.411 1.00 95.81 133 ASP A C 1
ATOM 1042 O O . ASP A 1 133 ? -12.208 -9.940 20.087 1.00 95.81 133 ASP A O 1
ATOM 1046 N N . VAL A 1 134 ? -12.464 -11.772 21.353 1.00 93.75 134 VAL A N 1
ATOM 1047 C CA . VAL A 1 134 ? -13.677 -11.321 22.054 1.00 93.75 134 VAL A CA 1
ATOM 1048 C C . VAL A 1 134 ? -13.517 -9.995 22.805 1.00 93.75 134 VAL A C 1
ATOM 1050 O O . VAL A 1 134 ? -14.517 -9.385 23.175 1.00 93.75 134 VAL A O 1
ATOM 1053 N N . SER A 1 135 ? -12.286 -9.542 23.069 1.00 94.94 135 SER A N 1
ATOM 1054 C CA . SER A 1 135 ? -12.057 -8.236 23.692 1.00 94.94 135 SER A CA 1
ATOM 1055 C C . SER A 1 135 ? -12.169 -7.068 22.706 1.00 94.94 135 SER A C 1
ATOM 1057 O O . SER A 1 135 ? -12.261 -5.919 23.145 1.00 94.94 135 SER A O 1
ATOM 1059 N N . GLY A 1 136 ? -12.128 -7.345 21.396 1.00 94.88 136 GLY A N 1
ATOM 1060 C CA . GLY A 1 136 ? -12.104 -6.345 20.327 1.00 94.88 136 GLY A CA 1
ATOM 1061 C C . GLY A 1 136 ? -10.819 -5.510 20.287 1.00 94.88 136 GLY A C 1
ATOM 1062 O O . GLY A 1 136 ? -10.807 -4.413 19.729 1.00 94.88 136 GLY A O 1
ATOM 1063 N N . ARG A 1 137 ? -9.729 -5.959 20.923 1.00 97.56 137 ARG A N 1
ATOM 1064 C CA . ARG A 1 137 ? -8.485 -5.173 21.047 1.00 97.56 137 ARG A CA 1
ATOM 1065 C C . ARG A 1 137 ? -7.408 -5.584 20.059 1.00 97.56 137 ARG A C 1
ATOM 1067 O O . ARG A 1 137 ? -6.449 -4.831 19.878 1.00 97.56 137 ARG A O 1
ATOM 1074 N N . THR A 1 138 ? -7.547 -6.746 19.442 1.00 98.38 138 THR A N 1
ATOM 1075 C CA . THR A 1 138 ? -6.628 -7.222 18.421 1.00 98.38 138 THR A CA 1
ATOM 1076 C C . THR A 1 138 ? -6.984 -6.595 17.085 1.00 98.38 138 THR A C 1
ATOM 1078 O O . THR A 1 138 ? -8.060 -6.823 16.537 1.00 98.38 138 THR A O 1
ATOM 1081 N N . LEU A 1 139 ? -6.067 -5.774 16.584 1.00 98.50 139 LEU A N 1
ATOM 1082 C CA . LEU A 1 139 ? -6.211 -5.018 15.349 1.00 98.50 139 LEU A CA 1
ATOM 1083 C C . LEU A 1 139 ? -5.042 -5.327 14.425 1.00 98.50 139 LEU A C 1
ATOM 1085 O O . LEU A 1 139 ? -3.895 -5.408 14.867 1.00 98.50 139 LEU A O 1
ATOM 1089 N N . TYR A 1 140 ? -5.330 -5.405 13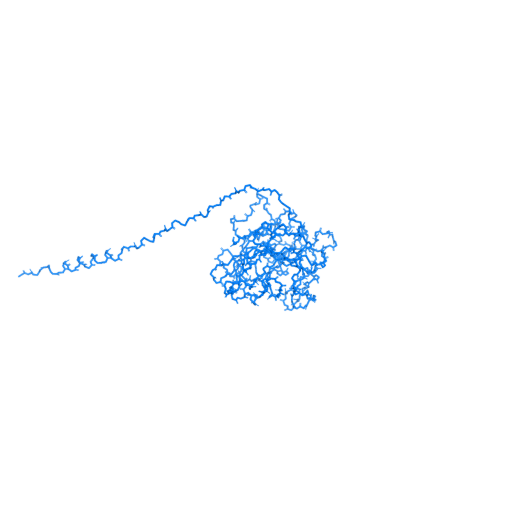.137 1.00 98.44 140 TYR A N 1
ATOM 1090 C CA . TYR A 1 140 ? -4.348 -5.416 12.070 1.00 98.44 140 TYR A CA 1
ATOM 1091 C C . TYR A 1 140 ? -4.486 -4.110 11.292 1.00 98.44 140 TYR A C 1
ATOM 1093 O O . TYR A 1 140 ? -5.530 -3.851 10.705 1.00 98.44 140 TYR A O 1
ATOM 1101 N N . GLY A 1 141 ? -3.461 -3.263 11.336 1.00 97.31 141 GLY A N 1
ATOM 1102 C CA . GLY A 1 141 ? -3.390 -2.013 10.586 1.00 97.31 141 GLY A CA 1
ATOM 1103 C C . GLY A 1 141 ? -2.733 -2.292 9.247 1.00 97.31 141 GLY A C 1
ATOM 1104 O O . GLY A 1 141 ? -1.553 -2.645 9.212 1.00 97.31 141 GLY A O 1
ATOM 1105 N N . ILE A 1 142 ? -3.501 -2.180 8.168 1.00 97.56 142 ILE A N 1
ATOM 1106 C CA . ILE A 1 142 ? -3.012 -2.352 6.805 1.00 97.56 142 ILE A CA 1
ATOM 1107 C C . ILE A 1 142 ? -2.499 -0.987 6.359 1.00 97.56 142 ILE A C 1
ATOM 1109 O O . ILE A 1 142 ? -3.213 0.016 6.465 1.00 97.56 142 ILE A O 1
ATOM 1113 N N . TYR A 1 143 ? -1.256 -0.949 5.893 1.00 96.62 143 TYR A N 1
ATOM 1114 C CA . TYR A 1 143 ? -0.580 0.307 5.618 1.00 96.62 143 TYR A CA 1
ATOM 1115 C C . TYR A 1 143 ? -0.126 0.452 4.172 1.00 96.62 143 TYR A C 1
ATOM 1117 O O . TYR A 1 143 ? 0.322 -0.511 3.549 1.00 96.62 143 TYR A O 1
ATOM 1125 N N . HIS A 1 144 ? -0.183 1.691 3.691 1.00 95.88 144 HIS A N 1
ATOM 1126 C CA . HIS A 1 144 ? 0.620 2.181 2.579 1.00 95.88 144 HIS A CA 1
ATOM 1127 C C . HIS A 1 144 ? 2.055 2.385 3.086 1.00 95.88 144 HIS A C 1
ATOM 1129 O O . HIS A 1 144 ? 2.244 2.985 4.144 1.00 95.88 144 HIS A O 1
ATOM 1135 N N . ASN A 1 145 ? 3.069 1.904 2.362 1.00 96.69 145 ASN A N 1
ATOM 1136 C CA . ASN A 1 145 ? 4.480 2.092 2.702 1.00 96.69 145 ASN A CA 1
ATOM 1137 C C . ASN A 1 145 ? 5.310 2.631 1.534 1.00 96.69 145 ASN A C 1
ATOM 1139 O O . ASN A 1 145 ? 5.607 1.903 0.588 1.00 96.69 145 ASN A O 1
ATOM 1143 N N . GLU A 1 146 ? 5.757 3.880 1.641 1.00 95.81 146 GLU A N 1
ATOM 1144 C CA . GLU A 1 146 ? 6.585 4.522 0.619 1.00 95.81 146 GLU A CA 1
ATOM 1145 C C . GLU A 1 146 ? 8.070 4.230 0.829 1.00 95.81 146 GLU A C 1
ATOM 1147 O O . GLU A 1 146 ? 8.637 4.504 1.888 1.00 95.81 146 GLU A O 1
ATOM 1152 N N . ASN A 1 147 ? 8.718 3.704 -0.209 1.00 97.25 147 ASN A N 1
ATOM 1153 C CA . ASN A 1 147 ? 10.137 3.372 -0.215 1.00 97.25 147 ASN A CA 1
ATOM 1154 C C . ASN A 1 147 ? 10.864 4.000 -1.396 1.00 97.25 147 ASN A C 1
ATOM 1156 O O . ASN A 1 147 ? 10.264 4.436 -2.372 1.00 97.25 147 ASN A O 1
ATOM 1160 N N . TYR A 1 148 ? 12.185 4.032 -1.285 1.00 97.56 148 TYR A N 1
ATOM 1161 C CA . TYR A 1 148 ? 13.081 4.692 -2.221 1.00 97.56 148 TYR A CA 1
ATOM 1162 C C . TYR A 1 148 ? 14.345 3.836 -2.359 1.00 97.56 148 TYR A C 1
ATOM 1164 O O . TYR A 1 148 ? 14.652 3.084 -1.430 1.00 97.56 148 TYR A O 1
ATOM 1172 N N . PRO A 1 149 ? 15.139 3.979 -3.437 1.00 97.44 149 PRO A N 1
ATOM 1173 C CA . PRO A 1 149 ? 16.448 3.326 -3.529 1.00 97.44 149 PRO A CA 1
ATOM 1174 C C . PRO A 1 149 ? 17.360 3.597 -2.319 1.00 97.44 149 PRO A C 1
ATOM 1176 O O . PRO A 1 149 ? 18.199 2.774 -1.976 1.00 97.44 149 PRO A O 1
ATOM 1179 N N . GLU A 1 150 ? 17.190 4.741 -1.650 1.00 96.44 150 GLU A N 1
ATOM 1180 C CA . GLU A 1 150 ? 17.941 5.096 -0.441 1.00 96.44 150 GLU A CA 1
ATOM 1181 C C . GLU A 1 150 ? 17.493 4.314 0.805 1.00 96.44 150 GLU A C 1
ATOM 1183 O O . GLU A 1 150 ? 18.331 3.874 1.592 1.00 96.44 150 GLU A O 1
ATOM 1188 N N . THR A 1 151 ? 16.184 4.115 0.996 1.00 96.50 151 THR A N 1
ATOM 1189 C CA . THR A 1 151 ? 15.649 3.425 2.183 1.00 96.50 151 THR A CA 1
ATOM 1190 C C . THR A 1 151 ? 15.609 1.909 2.013 1.00 96.50 151 THR A C 1
ATOM 1192 O O . THR A 1 151 ? 15.736 1.180 3.001 1.00 96.50 151 THR A O 1
ATOM 1195 N N . LEU A 1 152 ? 15.469 1.442 0.770 1.00 97.31 152 LEU A N 1
ATOM 1196 C CA . LEU A 1 152 ? 15.407 0.040 0.374 1.00 97.31 152 LEU A CA 1
ATOM 1197 C C . LEU A 1 152 ? 16.271 -0.196 -0.887 1.00 97.31 152 LEU A C 1
ATOM 1199 O O . LEU A 1 152 ? 15.737 -0.353 -1.990 1.00 97.31 152 LEU A O 1
ATOM 1203 N N . PRO A 1 153 ? 17.610 -0.179 -0.750 1.00 97.88 153 PRO A N 1
ATOM 1204 C CA . PRO A 1 153 ? 18.524 -0.378 -1.871 1.00 97.88 153 PRO A CA 1
ATOM 1205 C C . PRO A 1 153 ? 18.412 -1.792 -2.439 1.00 97.88 153 PRO A C 1
ATOM 1207 O O . PRO A 1 153 ? 18.151 -2.739 -1.699 1.00 97.88 153 PRO A O 1
ATOM 1210 N N . PHE A 1 154 ? 18.639 -1.921 -3.747 1.00 98.31 154 PHE A N 1
ATOM 1211 C CA . PHE A 1 154 ? 18.615 -3.212 -4.429 1.00 98.31 154 PHE A CA 1
ATOM 1212 C C . PHE A 1 154 ? 19.670 -4.175 -3.877 1.00 98.31 154 PHE A C 1
ATOM 1214 O O . PHE A 1 154 ? 20.858 -3.848 -3.822 1.00 98.31 154 PHE A O 1
ATOM 1221 N N . ASP A 1 155 ? 19.234 -5.380 -3.536 1.00 97.38 155 ASP A N 1
ATOM 1222 C CA . ASP A 1 155 ? 20.077 -6.499 -3.144 1.00 97.38 155 ASP A CA 1
ATOM 1223 C C . ASP A 1 155 ? 20.100 -7.547 -4.265 1.00 97.38 155 ASP A C 1
ATOM 1225 O O . ASP A 1 155 ? 19.113 -8.227 -4.525 1.00 97.38 155 ASP A O 1
ATOM 1229 N N . GLU A 1 156 ? 21.253 -7.704 -4.920 1.00 96.12 156 GLU A N 1
ATOM 1230 C CA . GLU A 1 156 ? 21.455 -8.663 -6.017 1.00 96.12 156 GLU A CA 1
ATOM 1231 C C . GLU A 1 156 ? 21.241 -10.129 -5.594 1.00 96.12 156 GLU A C 1
ATOM 1233 O O . GLU A 1 156 ? 20.931 -10.968 -6.437 1.00 96.12 156 GLU A O 1
ATOM 1238 N N . ALA A 1 157 ? 21.402 -10.466 -4.308 1.00 96.00 157 ALA A N 1
ATOM 1239 C CA . ALA A 1 157 ? 21.218 -11.836 -3.832 1.00 96.00 157 ALA A CA 1
ATOM 1240 C C . ALA A 1 157 ? 19.738 -12.218 -3.704 1.00 96.00 157 ALA A C 1
ATOM 1242 O O . ALA A 1 157 ? 19.389 -13.386 -3.885 1.00 96.00 157 ALA A O 1
ATOM 1243 N N . THR A 1 158 ? 18.882 -11.250 -3.375 1.00 94.19 158 THR A N 1
ATOM 1244 C CA . THR A 1 158 ? 17.454 -11.476 -3.102 1.00 94.19 158 THR A CA 1
ATOM 1245 C C . THR A 1 158 ? 16.538 -10.915 -4.186 1.00 94.19 158 THR A C 1
ATOM 1247 O O . THR A 1 158 ? 15.400 -11.356 -4.302 1.00 94.19 158 THR A O 1
ATOM 1250 N N . GLY A 1 159 ? 17.015 -9.961 -4.988 1.00 95.44 159 GLY A N 1
ATOM 1251 C CA . GLY A 1 159 ? 16.212 -9.205 -5.949 1.00 95.44 159 GLY A CA 1
ATOM 1252 C C . GLY A 1 159 ? 15.316 -8.134 -5.314 1.00 95.44 159 GLY A C 1
ATOM 1253 O O . GLY A 1 159 ? 14.558 -7.481 -6.033 1.00 95.44 159 GLY A O 1
ATOM 1254 N N . ILE A 1 160 ? 15.387 -7.945 -3.991 1.00 95.50 160 ILE A N 1
ATOM 1255 C CA . ILE A 1 160 ? 14.567 -6.984 -3.243 1.00 95.50 160 ILE A CA 1
ATOM 1256 C C . ILE A 1 160 ? 15.184 -5.586 -3.328 1.00 95.50 160 ILE A C 1
ATOM 1258 O O . ILE A 1 160 ? 16.402 -5.431 -3.314 1.00 95.50 160 ILE A O 1
ATOM 1262 N N . GLY A 1 161 ? 14.336 -4.557 -3.354 1.00 97.19 161 GLY A N 1
ATOM 1263 C CA . GLY A 1 161 ? 14.747 -3.155 -3.325 1.00 97.19 161 GLY A CA 1
ATOM 1264 C C . GLY A 1 161 ? 14.914 -2.542 -4.709 1.00 97.19 161 GLY A C 1
ATOM 1265 O O . GLY A 1 161 ? 14.447 -3.089 -5.710 1.00 97.19 161 GLY A O 1
ATOM 1266 N N . TYR A 1 162 ? 15.549 -1.369 -4.753 1.00 98.38 162 TYR A N 1
ATOM 1267 C CA . TYR A 1 162 ? 15.563 -0.529 -5.951 1.00 98.38 162 TYR A CA 1
ATOM 1268 C C . TYR A 1 162 ? 16.947 0.032 -6.285 1.00 98.38 162 TYR A C 1
ATOM 1270 O O . TYR A 1 162 ? 17.722 0.428 -5.410 1.00 98.38 162 TYR A O 1
ATOM 1278 N N . LYS A 1 163 ? 17.259 0.067 -7.582 1.00 98.19 163 LYS A N 1
ATOM 1279 C CA . LYS A 1 163 ? 18.479 0.636 -8.157 1.00 98.19 163 LYS A CA 1
ATOM 1280 C C . LYS A 1 163 ? 18.258 2.119 -8.417 1.00 98.19 163 LYS A C 1
ATOM 1282 O O . LYS A 1 163 ? 17.301 2.501 -9.085 1.00 98.19 163 LYS A O 1
ATOM 1287 N N . ASN A 1 164 ? 19.173 2.960 -7.940 1.00 96.69 164 ASN A N 1
ATOM 1288 C CA . ASN A 1 164 ? 19.142 4.398 -8.212 1.00 96.69 164 ASN A CA 1
ATOM 1289 C C . ASN A 1 164 ? 19.751 4.723 -9.590 1.00 96.69 164 ASN A C 1
ATOM 1291 O O . ASN A 1 164 ? 20.745 5.439 -9.701 1.00 96.69 164 ASN A O 1
ATOM 1295 N N . GLU A 1 165 ? 19.182 4.143 -10.642 1.00 96.56 165 GLU A N 1
ATOM 1296 C CA . GLU A 1 165 ? 19.631 4.297 -12.023 1.00 96.56 165 GLU A CA 1
ATOM 1297 C C . GLU A 1 165 ? 18.460 4.803 -12.855 1.00 96.56 165 GLU A C 1
ATOM 1299 O O . GLU A 1 165 ? 17.413 4.163 -12.902 1.00 96.56 165 GLU A O 1
ATOM 1304 N N . TRP A 1 166 ? 18.615 5.970 -13.492 1.00 97.31 166 TRP A N 1
ATOM 1305 C CA . TRP A 1 166 ? 17.532 6.614 -14.253 1.00 97.31 166 TRP A CA 1
ATOM 1306 C C . TRP A 1 166 ? 16.251 6.824 -13.432 1.00 97.31 166 TRP A C 1
ATOM 1308 O O . TRP A 1 166 ? 15.147 6.851 -13.979 1.00 97.31 166 TRP A O 1
ATOM 1318 N N . TRP A 1 167 ? 16.401 6.971 -12.114 1.00 97.94 167 TRP A N 1
ATOM 1319 C CA . TRP A 1 167 ? 15.279 7.098 -11.199 1.00 97.94 167 TRP A CA 1
ATOM 1320 C C . TRP A 1 167 ? 14.517 8.411 -11.441 1.00 97.94 167 TRP A C 1
ATOM 1322 O O . TRP A 1 167 ? 15.153 9.458 -11.599 1.00 97.94 167 TRP A O 1
ATOM 1332 N N . PRO A 1 168 ? 13.174 8.387 -11.498 1.00 97.38 168 PRO A N 1
ATOM 1333 C CA . PRO A 1 168 ? 12.395 9.591 -11.748 1.00 97.38 168 PRO A CA 1
ATOM 1334 C C . PRO A 1 168 ? 12.406 10.561 -10.562 1.00 97.38 168 PRO A C 1
ATOM 1336 O O . PRO A 1 168 ? 12.499 10.175 -9.394 1.00 97.38 168 PRO A O 1
ATOM 1339 N N . GLU A 1 169 ? 12.273 11.847 -10.890 1.00 95.88 169 GLU A N 1
ATOM 1340 C CA . GLU A 1 169 ? 12.135 12.924 -9.909 1.00 95.88 169 GLU A CA 1
ATOM 1341 C C . GLU A 1 169 ? 10.863 12.751 -9.070 1.00 95.88 169 GLU A C 1
ATOM 1343 O O . GLU A 1 169 ? 9.845 12.284 -9.572 1.00 95.88 169 GLU A O 1
ATOM 1348 N N . GLY A 1 170 ? 10.911 13.189 -7.815 1.00 94.94 170 GLY A N 1
ATOM 1349 C CA . GLY A 1 170 ? 9.800 13.181 -6.869 1.00 94.94 170 GLY A CA 1
ATOM 1350 C C . GLY A 1 170 ? 9.071 14.522 -6.740 1.00 94.94 170 GLY A C 1
ATOM 1351 O O . GLY A 1 170 ? 9.328 15.503 -7.452 1.00 94.94 170 GLY A O 1
ATOM 1352 N N . LEU A 1 171 ? 8.169 14.586 -5.759 1.00 92.88 171 LEU A N 1
ATOM 1353 C CA . LEU A 1 171 ? 7.254 15.711 -5.538 1.00 92.88 171 LEU A CA 1
ATOM 1354 C C . LEU A 1 171 ? 7.951 17.037 -5.191 1.00 92.88 171 LEU A C 1
ATOM 1356 O O . LEU A 1 171 ? 7.396 18.106 -5.455 1.00 92.88 171 LEU A O 1
ATOM 1360 N N . ARG A 1 172 ? 9.176 17.002 -4.651 1.00 93.75 172 ARG A N 1
ATOM 1361 C CA . ARG A 1 172 ? 9.960 18.203 -4.299 1.00 93.75 172 ARG A CA 1
ATOM 1362 C C . ARG A 1 172 ? 10.913 18.652 -5.413 1.00 93.75 172 ARG A C 1
ATOM 1364 O O . ARG A 1 172 ? 11.700 19.574 -5.210 1.00 93.75 172 ARG A O 1
ATOM 1371 N N . GLY A 1 173 ? 10.805 18.055 -6.601 1.00 91.19 173 GLY A N 1
ATOM 1372 C CA . GLY A 1 173 ? 11.602 18.398 -7.778 1.00 91.19 173 GLY A CA 1
ATOM 1373 C C . GLY A 1 173 ? 12.874 17.553 -7.922 1.00 91.19 173 GLY A C 1
ATOM 1374 O O . GLY A 1 173 ? 12.964 16.492 -7.302 1.00 91.19 173 GLY A O 1
ATOM 1375 N N . PRO A 1 174 ? 13.870 18.020 -8.704 1.00 90.00 174 PRO A N 1
ATOM 1376 C CA . PRO A 1 174 ? 15.018 17.210 -9.143 1.00 90.00 174 PRO A CA 1
ATOM 1377 C C . PRO A 1 174 ? 15.908 16.630 -8.034 1.00 90.00 174 PRO A C 1
ATOM 1379 O O . PRO A 1 174 ? 16.721 15.754 -8.296 1.00 90.00 174 PRO A O 1
ATOM 1382 N N . GLN A 1 175 ? 15.792 17.138 -6.804 1.00 89.19 175 GLN A N 1
ATOM 1383 C CA . GLN A 1 175 ? 16.536 16.647 -5.636 1.00 89.19 175 GLN A CA 1
ATOM 1384 C C . GLN A 1 175 ? 15.775 15.585 -4.830 1.00 89.19 175 GLN A C 1
ATOM 1386 O O . GLN A 1 175 ? 16.312 15.064 -3.861 1.00 89.19 175 GLN A O 1
ATOM 1391 N N . SER A 1 176 ? 14.528 15.287 -5.196 1.00 94.25 176 SER A N 1
ATOM 1392 C CA . SER A 1 176 ? 13.728 14.225 -4.584 1.00 94.25 176 SER A CA 1
ATOM 1393 C C . SER A 1 176 ? 13.533 13.079 -5.562 1.00 94.25 176 SER A C 1
ATOM 1395 O O . SER A 1 176 ? 13.454 13.308 -6.766 1.00 94.25 176 SER A O 1
ATOM 1397 N N . ALA A 1 177 ? 13.425 11.865 -5.038 1.00 96.25 177 ALA A N 1
ATOM 1398 C CA . ALA A 1 177 ? 13.089 10.667 -5.794 1.00 96.25 177 ALA A CA 1
ATOM 1399 C C . ALA A 1 177 ? 11.570 10.433 -5.769 1.00 96.25 177 ALA A C 1
ATOM 1401 O O . ALA A 1 177 ? 10.918 10.764 -4.779 1.00 96.25 177 ALA A O 1
ATOM 1402 N N . ALA A 1 178 ? 11.003 9.866 -6.835 1.00 97.00 178 ALA A N 1
ATOM 1403 C CA . ALA A 1 178 ? 9.653 9.303 -6.769 1.00 97.00 178 ALA A CA 1
ATOM 1404 C C . ALA A 1 178 ? 9.646 8.071 -5.848 1.00 97.00 178 ALA A C 1
ATOM 1406 O O . ALA A 1 178 ? 10.650 7.353 -5.776 1.00 97.00 178 ALA A O 1
ATOM 1407 N N . ALA A 1 179 ? 8.532 7.824 -5.163 1.00 96.88 179 ALA A N 1
ATOM 1408 C CA . ALA A 1 179 ? 8.407 6.699 -4.243 1.00 96.88 179 ALA A CA 1
ATOM 1409 C C . ALA A 1 179 ? 8.077 5.387 -4.974 1.00 96.88 179 ALA A C 1
ATOM 1411 O O . ALA A 1 179 ? 7.621 5.382 -6.120 1.00 96.88 179 ALA A O 1
ATOM 1412 N N . VAL A 1 180 ? 8.272 4.268 -4.284 1.00 97.62 180 VAL A N 1
ATOM 1413 C CA . VAL A 1 180 ? 7.658 2.976 -4.599 1.00 97.62 180 VAL A CA 1
ATOM 1414 C C . VAL A 1 180 ? 6.810 2.554 -3.419 1.00 97.62 180 VAL A C 1
ATOM 1416 O O . VAL A 1 180 ? 7.320 2.365 -2.309 1.00 97.62 180 VAL A O 1
ATOM 1419 N N . CYS A 1 181 ? 5.518 2.408 -3.664 1.00 95.94 181 CYS A N 1
ATOM 1420 C CA . CYS A 1 181 ? 4.570 2.002 -2.643 1.00 95.94 181 CYS A CA 1
ATOM 1421 C C . CYS A 1 181 ? 4.579 0.483 -2.484 1.00 95.94 181 CYS A C 1
ATOM 1423 O O . CYS A 1 181 ? 4.644 -0.271 -3.459 1.00 95.94 181 CYS A O 1
ATOM 1425 N N . ARG A 1 182 ? 4.489 0.041 -1.237 1.00 97.81 182 ARG A N 1
ATOM 1426 C CA . ARG A 1 182 ? 4.252 -1.346 -0.847 1.00 97.81 182 ARG A CA 1
ATOM 1427 C C . ARG A 1 182 ? 3.094 -1.382 0.129 1.00 97.81 182 ARG A C 1
ATOM 1429 O O . ARG A 1 182 ? 2.809 -0.384 0.791 1.00 97.81 182 ARG A O 1
ATOM 1436 N N . ILE A 1 183 ? 2.459 -2.536 0.262 1.00 98.25 183 ILE A N 1
ATOM 1437 C CA . ILE A 1 183 ? 1.354 -2.715 1.201 1.00 98.25 183 ILE A CA 1
ATOM 1438 C C . ILE A 1 183 ? 1.767 -3.745 2.233 1.00 98.25 183 ILE A C 1
ATOM 1440 O O . ILE A 1 183 ? 2.163 -4.851 1.876 1.00 98.25 183 ILE A O 1
ATOM 1444 N N . GLY A 1 184 ? 1.671 -3.396 3.511 1.00 97.88 184 GLY A N 1
ATOM 1445 C CA . GLY A 1 184 ? 2.024 -4.291 4.610 1.00 97.88 184 GLY A CA 1
ATOM 1446 C C . GLY A 1 184 ? 1.027 -4.239 5.755 1.00 97.88 184 GLY A C 1
ATOM 1447 O O . GLY A 1 184 ? -0.037 -3.624 5.653 1.00 97.88 184 GLY A O 1
ATOM 1448 N N . VAL A 1 185 ? 1.369 -4.921 6.848 1.00 98.31 185 VAL A N 1
ATOM 1449 C CA . VAL A 1 185 ? 0.506 -5.025 8.028 1.00 98.31 185 VAL A CA 1
ATOM 1450 C C . VAL A 1 185 ? 1.267 -4.882 9.333 1.00 98.31 185 VAL A C 1
ATOM 1452 O O . VAL A 1 185 ? 2.374 -5.393 9.514 1.00 98.31 185 VAL A O 1
ATOM 1455 N N . MET A 1 186 ? 0.648 -4.178 10.275 1.00 98.38 186 MET A N 1
ATOM 1456 C CA . MET A 1 186 ? 1.052 -4.150 11.675 1.00 98.38 186 MET A CA 1
ATOM 1457 C C . MET A 1 186 ? -0.025 -4.778 12.547 1.00 98.38 186 MET A C 1
ATOM 1459 O O . MET A 1 186 ? -1.206 -4.686 12.233 1.00 98.38 186 MET A O 1
ATOM 1463 N N . LYS A 1 187 ? 0.365 -5.361 13.682 1.00 98.62 187 LYS A N 1
ATOM 1464 C CA . LYS A 1 187 ? -0.564 -5.903 14.679 1.00 98.62 187 LYS A CA 1
ATOM 1465 C C . LYS A 1 187 ? -0.515 -5.119 15.978 1.00 98.62 187 LYS A C 1
ATOM 1467 O O . LYS A 1 187 ? 0.567 -4.871 16.513 1.00 98.62 187 LYS A O 1
ATOM 1472 N N . SER A 1 188 ? -1.689 -4.847 16.523 1.00 98.81 188 SER A N 1
ATOM 1473 C CA . SER A 1 188 ? -1.904 -4.412 17.894 1.00 98.81 188 SER A CA 1
ATOM 1474 C C . SER A 1 188 ? -2.737 -5.445 1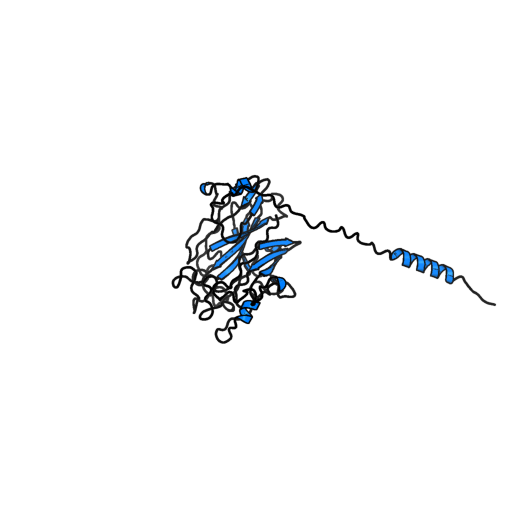8.648 1.00 98.81 188 SER A C 1
ATOM 1476 O O . SER A 1 188 ? -3.583 -6.104 18.056 1.00 98.81 188 SER A O 1
ATOM 1478 N N . THR A 1 189 ? -2.513 -5.576 19.954 1.00 98.44 189 THR A N 1
ATOM 1479 C CA . THR A 1 189 ? -3.328 -6.402 20.868 1.00 98.44 189 THR A CA 1
ATOM 1480 C C . THR A 1 189 ? -3.890 -5.587 22.037 1.00 98.44 189 THR A C 1
ATOM 1482 O O . THR A 1 189 ? -4.403 -6.139 23.007 1.00 98.44 189 THR A O 1
ATOM 1485 N N . ASP A 1 190 ? -3.758 -4.259 21.990 1.00 98.31 190 ASP A N 1
ATOM 1486 C CA . ASP A 1 190 ? -4.180 -3.331 23.046 1.00 98.31 190 ASP A CA 1
ATOM 1487 C C . ASP A 1 190 ? -5.128 -2.233 22.527 1.00 98.31 190 ASP A C 1
ATOM 1489 O O . ASP A 1 190 ? -5.302 -1.178 23.151 1.00 98.31 190 ASP A O 1
ATOM 1493 N N . GLY A 1 191 ? -5.786 -2.509 21.398 1.00 97.81 191 GLY A N 1
ATOM 1494 C CA . GLY A 1 191 ? -6.710 -1.607 20.721 1.00 97.81 191 GLY A CA 1
ATOM 1495 C C . GLY A 1 191 ? -6.010 -0.526 19.900 1.00 97.81 191 GLY A C 1
ATOM 1496 O O . GLY A 1 191 ? -6.592 0.531 19.680 1.00 97.81 191 GLY A O 1
ATOM 1497 N N . GLY A 1 192 ? -4.762 -0.730 19.487 1.00 98.19 192 GLY A N 1
ATOM 1498 C CA . GLY A 1 192 ? -4.003 0.213 18.664 1.00 98.19 192 GLY A CA 1
ATOM 1499 C C . GLY A 1 192 ? -3.175 1.229 19.451 1.00 98.19 192 GLY A C 1
ATOM 1500 O O . GLY A 1 192 ? -2.793 2.258 18.896 1.00 98.19 192 GLY A O 1
ATOM 1501 N N . LYS A 1 193 ? -2.899 0.977 20.737 1.00 98.38 193 LYS A N 1
ATOM 1502 C CA . LYS A 1 193 ? -1.999 1.821 21.544 1.00 98.38 193 LYS A CA 1
ATOM 1503 C C . LYS A 1 193 ? -0.532 1.462 21.310 1.00 98.38 193 LYS A C 1
ATOM 1505 O O . LYS A 1 193 ? 0.333 2.325 21.452 1.00 98.38 193 LYS A O 1
ATOM 1510 N N . SER A 1 194 ? -0.256 0.218 20.930 1.00 98.62 194 SER A N 1
ATOM 1511 C CA . SER A 1 194 ? 1.045 -0.242 20.454 1.00 98.62 194 SER A CA 1
ATOM 1512 C C . SER A 1 194 ? 0.909 -1.125 19.215 1.00 98.62 194 SER A C 1
ATOM 1514 O O . SER A 1 194 ? -0.069 -1.864 19.071 1.00 98.62 194 SER A O 1
ATOM 1516 N N . TRP A 1 195 ? 1.894 -1.037 18.322 1.00 98.69 195 TRP A N 1
ATOM 1517 C CA . TRP A 1 195 ? 1.921 -1.736 17.040 1.00 98.69 195 TRP A CA 1
ATOM 1518 C C . TRP A 1 195 ? 3.241 -2.473 16.837 1.00 98.69 195 TRP A C 1
ATOM 1520 O O . TRP A 1 195 ? 4.311 -1.985 17.193 1.00 98.69 195 TRP A O 1
ATOM 1530 N N . ASN A 1 196 ? 3.157 -3.650 16.225 1.00 98.25 196 ASN A N 1
ATOM 1531 C CA . ASN A 1 196 ? 4.303 -4.454 15.817 1.00 98.25 196 ASN A CA 1
ATOM 1532 C C . ASN A 1 196 ? 4.228 -4.691 14.311 1.00 98.25 196 ASN A C 1
ATOM 1534 O O . ASN A 1 196 ? 3.202 -5.173 13.829 1.00 98.25 196 ASN A O 1
ATOM 1538 N N . ASN A 1 197 ? 5.301 -4.384 13.578 1.00 98.06 197 ASN A N 1
ATOM 1539 C CA . ASN A 1 197 ? 5.373 -4.686 12.149 1.00 98.06 197 ASN A CA 1
ATOM 1540 C C . ASN A 1 197 ? 5.343 -6.204 11.926 1.00 98.06 197 ASN A C 1
ATOM 1542 O O . ASN A 1 197 ? 6.081 -6.933 12.591 1.00 98.06 197 ASN A O 1
ATOM 1546 N N . ARG A 1 198 ? 4.493 -6.670 11.008 1.00 98.12 198 ARG A N 1
ATOM 1547 C CA . ARG A 1 198 ? 4.388 -8.086 10.626 1.00 98.12 198 ARG A CA 1
ATOM 1548 C C . ARG A 1 198 ? 4.982 -8.381 9.256 1.00 98.12 198 ARG A C 1
ATOM 1550 O O . ARG A 1 198 ? 5.246 -9.541 8.986 1.00 98.12 198 ARG A O 1
ATOM 1557 N N . GLY A 1 199 ? 5.246 -7.358 8.447 1.00 96.69 199 GLY A N 1
ATOM 1558 C CA . GLY A 1 199 ? 5.867 -7.499 7.133 1.00 96.69 199 GLY A CA 1
ATOM 1559 C C . GLY A 1 199 ? 4.964 -7.020 6.001 1.00 96.69 199 GLY A C 1
ATOM 1560 O O . GLY A 1 199 ? 3.945 -6.358 6.227 1.00 96.69 199 GLY A O 1
ATOM 1561 N N . ILE A 1 200 ? 5.379 -7.346 4.781 1.00 96.81 200 ILE A N 1
ATOM 1562 C CA . ILE A 1 200 ? 4.757 -6.903 3.532 1.00 96.81 200 ILE A CA 1
ATOM 1563 C C . ILE A 1 200 ? 3.745 -7.946 3.038 1.00 96.81 200 ILE A C 1
ATOM 1565 O O . ILE A 1 200 ? 4.001 -9.148 3.077 1.00 96.81 200 ILE A O 1
ATOM 1569 N N . PHE A 1 201 ? 2.583 -7.478 2.577 1.00 94.31 201 PHE A N 1
ATOM 1570 C CA . PHE A 1 201 ? 1.600 -8.284 1.857 1.00 94.31 201 PHE A CA 1
ATOM 1571 C C . PHE A 1 201 ? 1.949 -8.411 0.389 1.00 94.31 201 PHE A C 1
ATOM 1573 O O . PHE A 1 201 ? 2.010 -9.524 -0.114 1.00 94.31 201 PHE A O 1
ATOM 1580 N N . ILE A 1 202 ? 2.082 -7.269 -0.287 1.00 97.31 202 ILE A N 1
ATOM 1581 C CA . ILE A 1 202 ? 2.271 -7.149 -1.729 1.00 97.31 202 ILE A CA 1
ATOM 1582 C C . ILE A 1 202 ? 3.212 -5.977 -2.008 1.00 97.31 202 ILE A C 1
ATOM 1584 O O . ILE A 1 202 ? 3.139 -4.927 -1.363 1.00 97.31 202 ILE A O 1
ATOM 1588 N N . GLU A 1 203 ? 4.102 -6.169 -2.968 1.00 97.88 203 GLU A N 1
ATOM 1589 C CA . GLU A 1 203 ? 5.078 -5.176 -3.410 1.00 97.88 203 GLU A CA 1
ATOM 1590 C C . GLU A 1 203 ? 5.416 -5.395 -4.877 1.00 97.88 203 GLU A C 1
ATOM 1592 O O . GLU A 1 203 ? 5.198 -6.481 -5.392 1.00 97.88 203 GLU A O 1
ATOM 1597 N N . ASP A 1 204 ? 5.957 -4.391 -5.555 1.00 98.00 204 ASP A N 1
ATOM 1598 C CA . ASP A 1 204 ? 6.527 -4.592 -6.884 1.00 98.00 204 ASP A CA 1
ATOM 1599 C C . ASP A 1 204 ? 8.026 -4.337 -6.825 1.00 98.00 204 ASP A C 1
ATOM 1601 O O . ASP A 1 204 ? 8.477 -3.355 -6.237 1.00 98.00 204 ASP A O 1
ATOM 1605 N N . LEU A 1 205 ? 8.797 -5.223 -7.448 1.00 97.56 205 LEU A N 1
ATOM 1606 C CA . LEU A 1 205 ? 10.255 -5.171 -7.426 1.00 97.56 205 LEU A CA 1
ATOM 1607 C C . LEU A 1 205 ? 10.822 -4.395 -8.624 1.00 97.56 205 LEU A C 1
ATOM 1609 O O . LEU A 1 205 ? 10.107 -4.020 -9.560 1.00 97.56 205 LEU A O 1
ATOM 1613 N N . GLN A 1 206 ? 12.144 -4.194 -8.611 1.00 98.19 206 GLN A N 1
ATOM 1614 C CA . GLN A 1 206 ? 12.901 -3.437 -9.615 1.00 98.19 206 GLN A CA 1
ATOM 1615 C C . GLN A 1 206 ? 12.477 -3.656 -11.085 1.00 98.19 206 GLN A C 1
ATOM 1617 O O . GLN A 1 206 ? 12.395 -2.655 -11.803 1.00 98.19 206 GLN A O 1
ATOM 1622 N N . PRO A 1 207 ? 12.189 -4.884 -11.574 1.00 97.88 207 PRO A N 1
ATOM 1623 C CA . PRO A 1 207 ? 11.863 -5.107 -12.986 1.00 97.88 207 PRO A CA 1
ATOM 1624 C C . PRO A 1 207 ? 10.602 -4.393 -13.481 1.00 97.88 207 PRO A C 1
ATOM 1626 O O . PRO A 1 207 ? 10.416 -4.285 -14.687 1.00 97.88 207 PRO A O 1
ATOM 1629 N N . ARG A 1 208 ? 9.724 -3.921 -12.589 1.00 97.75 208 ARG A N 1
ATOM 1630 C CA . ARG A 1 208 ? 8.458 -3.267 -12.959 1.00 97.75 208 ARG A CA 1
ATOM 1631 C C . ARG A 1 208 ? 8.460 -1.749 -12.753 1.00 97.75 208 ARG A C 1
ATOM 1633 O O . ARG A 1 208 ? 7.452 -1.095 -13.025 1.00 97.75 208 ARG A O 1
ATOM 1640 N N . MET A 1 209 ? 9.579 -1.189 -12.288 1.00 98.44 209 MET A N 1
ATOM 1641 C CA . MET A 1 209 ? 9.725 0.252 -12.082 1.00 98.44 209 MET A CA 1
ATOM 1642 C C . MET A 1 209 ? 9.797 0.975 -13.424 1.00 98.44 209 MET A C 1
ATOM 1644 O O . MET A 1 209 ? 10.617 0.647 -14.280 1.00 98.44 209 MET A O 1
ATOM 1648 N N . ILE A 1 210 ? 8.960 1.993 -13.596 1.00 98.44 210 ILE A N 1
ATOM 1649 C CA . ILE A 1 210 ? 8.929 2.829 -14.790 1.00 98.44 210 ILE A CA 1
ATOM 1650 C C . ILE A 1 210 ? 9.926 3.964 -14.571 1.00 98.44 210 ILE A C 1
ATOM 1652 O O . ILE A 1 210 ? 9.697 4.883 -13.780 1.00 98.44 210 ILE A O 1
ATOM 1656 N N . LEU A 1 211 ? 11.059 3.875 -15.261 1.00 98.44 211 LEU A N 1
ATOM 1657 C CA . LEU A 1 211 ? 12.193 4.785 -15.103 1.00 98.44 211 LEU A CA 1
ATOM 1658 C C . LEU A 1 211 ? 12.169 5.921 -16.139 1.00 98.44 211 LEU A C 1
ATOM 1660 O O . LEU A 1 211 ? 11.320 5.988 -17.036 1.00 98.44 211 LEU A O 1
ATOM 1664 N N . LEU A 1 212 ? 13.136 6.831 -16.041 1.00 97.88 212 LEU A N 1
ATOM 1665 C CA . LEU A 1 212 ? 13.389 7.815 -17.089 1.00 97.88 212 LEU A CA 1
ATOM 1666 C C . LEU A 1 212 ? 13.783 7.119 -18.412 1.00 97.88 212 LEU A C 1
ATOM 1668 O O . LEU A 1 212 ? 14.394 6.048 -18.396 1.00 97.88 212 LEU A O 1
ATOM 1672 N N . PRO A 1 213 ? 13.437 7.708 -19.574 1.00 97.00 213 PRO A N 1
ATOM 1673 C CA . PRO A 1 213 ? 12.813 9.025 -19.754 1.00 97.00 213 PRO A CA 1
ATOM 1674 C C . PRO A 1 213 ? 11.270 9.026 -19.718 1.00 97.00 213 PRO A C 1
ATOM 1676 O O . PRO A 1 213 ? 10.665 10.080 -19.941 1.00 97.00 213 PRO A O 1
ATOM 1679 N N . HIS A 1 214 ? 10.625 7.877 -19.494 1.00 98.12 214 HIS A N 1
ATOM 1680 C CA . HIS A 1 214 ? 9.169 7.745 -19.626 1.00 98.12 214 HIS A CA 1
ATOM 1681 C C . HIS A 1 214 ? 8.419 8.305 -18.422 1.00 98.12 214 HIS A C 1
ATOM 1683 O O . HIS A 1 214 ? 7.435 9.022 -18.606 1.00 98.12 214 HIS A O 1
ATOM 1689 N N . ASN A 1 215 ? 8.925 8.070 -17.210 1.00 98.12 215 ASN A N 1
ATOM 1690 C CA . ASN A 1 215 ? 8.245 8.519 -16.005 1.00 98.12 215 ASN A CA 1
ATOM 1691 C C . ASN A 1 215 ? 8.435 10.012 -15.716 1.00 98.12 215 ASN A C 1
ATOM 1693 O O . ASN A 1 215 ? 9.539 10.507 -15.500 1.00 98.12 215 ASN A O 1
ATOM 1697 N N . LYS A 1 216 ? 7.311 10.727 -15.714 1.00 95.94 216 LYS A N 1
ATOM 1698 C CA . LYS A 1 216 ? 7.161 12.169 -15.496 1.00 95.94 216 LYS A CA 1
ATOM 1699 C C . LYS A 1 216 ? 6.071 12.472 -14.456 1.00 95.94 216 LYS A C 1
ATOM 1701 O O . LYS A 1 216 ? 5.644 13.627 -14.356 1.00 95.94 216 LYS A O 1
ATOM 1706 N N . SER A 1 217 ? 5.594 11.464 -13.716 1.00 94.06 217 SER A N 1
ATOM 1707 C CA . SER A 1 217 ? 4.458 11.582 -12.788 1.00 94.06 217 SER A CA 1
ATOM 1708 C C . SER A 1 217 ? 4.797 12.437 -11.571 1.00 94.06 217 SER A C 1
ATOM 1710 O O . SER A 1 217 ? 3.953 13.198 -11.098 1.00 94.06 217 SER A O 1
ATOM 1712 N N . LYS A 1 218 ? 6.062 12.358 -11.138 1.00 94.31 218 LYS A N 1
ATOM 1713 C CA . LYS A 1 218 ? 6.626 12.909 -9.897 1.00 94.31 218 LYS A CA 1
ATOM 1714 C C . LYS A 1 218 ? 6.176 12.235 -8.607 1.00 94.31 218 LYS A C 1
ATOM 1716 O O . LYS A 1 218 ? 6.656 12.616 -7.544 1.00 94.31 218 LYS A O 1
ATOM 1721 N N . THR A 1 219 ? 5.266 11.275 -8.695 1.00 92.19 219 THR A N 1
ATOM 1722 C CA . THR A 1 219 ? 4.677 10.635 -7.520 1.00 92.19 219 THR A CA 1
ATOM 1723 C C . THR A 1 219 ? 5.342 9.286 -7.294 1.00 92.19 219 THR A C 1
ATOM 1725 O O . THR A 1 219 ? 6.116 9.134 -6.350 1.00 92.19 219 THR A O 1
ATOM 1728 N N . PHE A 1 220 ? 5.126 8.348 -8.219 1.00 95.81 220 PHE A N 1
ATOM 1729 C CA . PHE A 1 220 ? 5.566 6.965 -8.074 1.00 95.81 220 PHE A CA 1
ATOM 1730 C C . PHE A 1 220 ? 6.426 6.512 -9.254 1.00 95.81 220 PHE A C 1
ATOM 1732 O O . PHE A 1 220 ? 6.114 6.796 -10.415 1.00 95.81 220 PHE A O 1
ATOM 1739 N N . ALA A 1 221 ? 7.510 5.796 -8.949 1.00 97.62 221 ALA A N 1
ATOM 1740 C CA . ALA A 1 221 ? 8.277 5.020 -9.925 1.00 97.62 221 ALA A CA 1
ATOM 1741 C C . ALA A 1 221 ? 7.576 3.691 -10.268 1.00 97.62 221 ALA A C 1
ATOM 1743 O O . ALA A 1 221 ? 7.822 3.112 -11.321 1.00 97.62 221 ALA A O 1
ATOM 1744 N N . GLY A 1 222 ? 6.690 3.236 -9.384 1.00 97.38 222 GLY A N 1
ATOM 1745 C CA . GLY A 1 222 ? 5.896 2.023 -9.490 1.00 97.38 222 GLY A CA 1
ATOM 1746 C C . GLY A 1 222 ? 5.331 1.661 -8.117 1.00 97.38 222 GLY A C 1
ATOM 1747 O O . GLY A 1 222 ? 5.290 2.493 -7.208 1.00 97.38 222 GLY A O 1
ATOM 1748 N N . GLY A 1 223 ? 4.952 0.403 -7.953 1.00 97.38 223 GLY A N 1
ATOM 1749 C CA . GLY A 1 223 ? 4.461 -0.164 -6.706 1.00 97.38 223 GLY A CA 1
ATOM 1750 C C . GLY A 1 223 ? 2.947 -0.310 -6.651 1.00 97.38 223 GLY A C 1
ATOM 1751 O O . GLY A 1 223 ? 2.229 -0.160 -7.643 1.00 97.38 223 GLY A O 1
ATOM 1752 N N . VAL A 1 224 ? 2.484 -0.598 -5.440 1.00 97.00 224 VAL A N 1
ATOM 1753 C CA . VAL A 1 224 ? 1.080 -0.806 -5.091 1.00 97.00 224 VAL A CA 1
ATOM 1754 C C . VAL A 1 224 ? 0.769 -0.051 -3.810 1.00 97.00 224 VAL A C 1
ATOM 1756 O O . VAL A 1 224 ? 1.548 -0.099 -2.857 1.00 97.00 224 VAL A O 1
ATOM 1759 N N . GLY A 1 225 ? -0.345 0.672 -3.779 1.00 94.88 225 GLY A N 1
ATOM 1760 C CA . GLY A 1 225 ? -0.627 1.577 -2.669 1.00 94.88 225 GLY A CA 1
ATOM 1761 C C . GLY A 1 225 ? -2.102 1.809 -2.403 1.00 94.88 225 GLY A C 1
ATOM 1762 O O . GLY A 1 225 ? -2.984 1.303 -3.100 1.00 94.88 225 GLY A O 1
ATOM 1763 N N . ASP A 1 226 ? -2.326 2.571 -1.339 1.00 93.31 226 ASP A N 1
ATOM 1764 C CA . ASP A 1 226 ? -3.635 3.067 -0.900 1.00 93.31 226 ASP A CA 1
ATOM 1765 C C . ASP A 1 226 ? -4.667 1.946 -0.688 1.00 93.31 226 ASP A C 1
ATOM 1767 O O . ASP A 1 226 ? -5.763 1.980 -1.259 1.00 93.31 226 ASP A O 1
ATOM 1771 N N . PRO A 1 227 ? -4.308 0.897 0.084 1.00 94.94 227 PRO A N 1
ATOM 1772 C CA . PRO A 1 227 ? -5.176 -0.246 0.290 1.00 94.94 227 PRO A CA 1
ATOM 1773 C C . PRO A 1 227 ? -6.395 0.085 1.146 1.00 94.94 227 PRO A C 1
ATOM 1775 O O . PRO A 1 227 ? -6.277 0.524 2.284 1.00 94.94 227 PRO A O 1
ATOM 1778 N N . SER A 1 228 ? -7.562 -0.328 0.675 1.00 94.38 228 SER A N 1
ATOM 1779 C CA . SER A 1 228 ? -8.681 -0.671 1.550 1.00 94.38 228 SER A CA 1
ATOM 1780 C C . SER A 1 228 ? -8.806 -2.182 1.685 1.00 94.38 228 SER A C 1
ATOM 1782 O O . SER A 1 228 ? -8.294 -2.934 0.854 1.00 94.38 228 SER A O 1
ATOM 1784 N N . ALA A 1 229 ? -9.495 -2.656 2.720 1.00 94.25 229 ALA A N 1
ATOM 1785 C CA . ALA A 1 229 ? -9.607 -4.082 2.985 1.00 94.25 229 ALA A CA 1
ATOM 1786 C C . ALA A 1 229 ? -11.001 -4.460 3.469 1.00 94.25 229 ALA A C 1
ATOM 1788 O O . ALA A 1 229 ? -11.635 -3.678 4.163 1.00 94.25 229 ALA A O 1
ATOM 1789 N N . VAL A 1 230 ? -11.457 -5.664 3.126 1.00 94.62 230 VAL A N 1
ATOM 1790 C CA . VAL A 1 230 ? -12.713 -6.249 3.618 1.00 94.62 230 VAL A CA 1
ATOM 1791 C C . VAL A 1 230 ? -12.471 -7.708 3.981 1.00 94.62 230 VAL A C 1
ATOM 1793 O O . VAL A 1 230 ? -11.916 -8.473 3.189 1.00 94.62 230 VAL A O 1
ATOM 1796 N N . ALA A 1 231 ? -12.896 -8.111 5.176 1.00 94.94 231 ALA A N 1
ATOM 1797 C CA . ALA A 1 231 ? -12.858 -9.508 5.593 1.00 94.94 231 ALA A CA 1
ATOM 1798 C C . ALA A 1 231 ? -14.099 -10.255 5.086 1.00 94.94 231 ALA A C 1
ATOM 1800 O O . ALA A 1 231 ? -15.231 -9.818 5.293 1.00 94.94 231 ALA A O 1
ATOM 1801 N N . GLN A 1 232 ? -13.899 -11.406 4.443 1.00 94.81 232 GLN A N 1
ATOM 1802 C CA . GLN A 1 232 ? -14.990 -12.281 4.022 1.00 94.81 232 GLN A CA 1
ATOM 1803 C C . GLN A 1 232 ? -14.564 -13.750 4.086 1.00 94.81 232 GLN A C 1
ATOM 1805 O O . GLN A 1 232 ? -13.665 -14.198 3.370 1.00 94.81 232 GLN A O 1
ATOM 1810 N N . GLY A 1 233 ? -15.264 -14.525 4.919 1.00 95.12 233 GLY A N 1
ATOM 1811 C CA . GLY A 1 233 ? -14.898 -15.912 5.191 1.00 95.12 233 GLY A CA 1
ATOM 1812 C C . GLY A 1 233 ? -13.525 -15.987 5.860 1.00 95.12 233 GLY A C 1
ATOM 1813 O O . GLY A 1 233 ? -13.275 -15.292 6.836 1.00 95.12 233 GLY A O 1
ATOM 1814 N N . GLU A 1 234 ? -12.634 -16.816 5.322 1.00 97.50 234 GLU A N 1
ATOM 1815 C CA . GLU A 1 234 ? -11.277 -17.011 5.857 1.00 97.50 234 GLU A CA 1
ATOM 1816 C C . GLU A 1 234 ? -10.244 -16.026 5.288 1.00 97.50 234 GLU A C 1
ATOM 1818 O O . GLU A 1 234 ? -9.057 -16.136 5.599 1.00 97.50 234 GLU A O 1
ATOM 1823 N N . PHE A 1 235 ? -10.668 -15.085 4.439 1.00 98.38 235 PHE A N 1
ATOM 1824 C CA . PHE A 1 235 ? -9.779 -14.186 3.710 1.00 98.38 235 PHE A CA 1
ATOM 1825 C C . PHE A 1 235 ? -9.998 -12.723 4.082 1.00 98.38 235 PHE A C 1
ATOM 1827 O O . PHE A 1 235 ? -11.128 -12.271 4.277 1.00 98.38 235 PHE A O 1
ATOM 1834 N N . LEU A 1 236 ? -8.899 -11.976 4.084 1.00 97.88 236 LEU A N 1
ATOM 1835 C CA . LEU A 1 236 ? -8.896 -10.528 3.974 1.00 97.88 236 LEU A CA 1
ATOM 1836 C C . LEU A 1 236 ? -8.636 -10.171 2.507 1.00 97.88 236 LEU A C 1
ATOM 1838 O O . LEU A 1 236 ? -7.601 -10.548 1.953 1.00 97.88 236 LEU A O 1
ATOM 1842 N N . TYR A 1 237 ? -9.579 -9.476 1.879 1.00 97.75 237 TYR A N 1
ATOM 1843 C CA . TYR A 1 237 ? -9.449 -8.958 0.519 1.00 97.75 237 TYR A CA 1
ATOM 1844 C C . TYR A 1 237 ? -8.913 -7.534 0.578 1.00 97.75 237 TYR A C 1
ATOM 1846 O O . TYR A 1 237 ? -9.451 -6.721 1.321 1.00 97.75 237 TYR A O 1
ATOM 1854 N N . LEU A 1 238 ? -7.876 -7.245 -0.202 1.00 96.62 238 LEU A N 1
ATOM 1855 C CA . LEU A 1 238 ? -7.256 -5.933 -0.349 1.00 96.62 238 LEU A CA 1
ATOM 1856 C C . LEU A 1 238 ? -7.669 -5.342 -1.694 1.00 96.62 238 LEU A C 1
ATOM 1858 O O . LEU A 1 238 ? -7.518 -6.005 -2.717 1.00 96.62 238 LEU A O 1
ATOM 1862 N N . PHE A 1 239 ? -8.133 -4.100 -1.695 1.00 96.19 239 PHE A N 1
ATOM 1863 C CA . PHE A 1 239 ? -8.415 -3.308 -2.887 1.00 96.19 239 PHE A CA 1
ATOM 1864 C C . PHE A 1 239 ? -7.416 -2.162 -2.926 1.00 96.19 239 PHE A C 1
ATOM 1866 O O . PHE A 1 239 ? -7.321 -1.425 -1.950 1.00 96.19 239 PHE A O 1
ATOM 1873 N N . TYR A 1 240 ? -6.664 -2.017 -4.009 1.00 96.25 240 TYR A N 1
ATOM 1874 C CA . TYR A 1 240 ? -5.506 -1.121 -4.038 1.00 96.25 240 TYR A CA 1
ATOM 1875 C C . TYR A 1 240 ? -5.252 -0.564 -5.443 1.00 96.25 240 TYR A C 1
ATOM 1877 O O . TYR A 1 240 ? -5.789 -1.086 -6.424 1.00 96.25 240 TYR A O 1
ATOM 1885 N N . GLY A 1 241 ? -4.450 0.498 -5.532 1.00 95.44 241 GLY A N 1
ATOM 1886 C CA . GLY A 1 241 ? -3.988 1.069 -6.799 1.00 95.44 241 GLY A CA 1
ATOM 1887 C C . GLY A 1 241 ? -2.729 0.369 -7.319 1.00 95.44 241 GLY A C 1
ATOM 1888 O O . GLY A 1 241 ? -1.784 0.157 -6.558 1.00 95.44 241 GLY A O 1
ATOM 1889 N N . GLU A 1 242 ? -2.708 0.012 -8.604 1.00 95.69 242 GLU A N 1
ATOM 1890 C CA . GLU A 1 242 ? -1.503 -0.460 -9.310 1.00 95.69 242 GLU A CA 1
ATOM 1891 C C . GLU A 1 242 ? -0.798 0.723 -10.002 1.00 95.69 242 GLU A C 1
ATOM 1893 O O . GLU A 1 242 ? -1.418 1.444 -10.791 1.00 95.69 242 GLU A O 1
ATOM 1898 N N . TYR A 1 243 ? 0.502 0.902 -9.734 1.00 96.56 243 TYR A N 1
ATOM 1899 C CA . TYR A 1 243 ? 1.315 2.007 -10.272 1.00 96.56 243 TYR A CA 1
ATOM 1900 C C . TYR A 1 243 ? 2.490 1.552 -11.143 1.00 96.56 243 TYR A C 1
ATOM 1902 O O . TYR A 1 243 ? 3.136 2.373 -11.793 1.00 96.56 243 TYR A O 1
ATOM 1910 N N . SER A 1 244 ? 2.796 0.257 -11.144 1.00 97.44 244 SER A N 1
ATOM 1911 C CA . SER A 1 244 ? 3.905 -0.331 -11.896 1.00 97.44 244 SER A CA 1
ATOM 1912 C C . SER A 1 244 ? 3.576 -0.632 -13.353 1.00 97.44 244 SER A C 1
ATOM 1914 O O . SER A 1 244 ? 2.420 -0.817 -13.733 1.00 97.44 244 SER A O 1
ATOM 1916 N N . TYR A 1 245 ? 4.622 -0.846 -14.155 1.00 98.19 245 TYR A N 1
ATOM 1917 C CA . TYR A 1 245 ? 4.456 -1.470 -15.462 1.00 98.19 245 TYR A CA 1
ATOM 1918 C C . TYR A 1 245 ? 3.947 -2.917 -15.277 1.00 98.19 245 TYR A C 1
ATOM 1920 O O . TYR A 1 245 ? 4.472 -3.646 -14.427 1.00 98.19 245 TYR A O 1
ATOM 1928 N N . PRO A 1 246 ? 2.919 -3.375 -16.017 1.00 96.38 246 PRO A N 1
ATOM 1929 C CA . PRO A 1 246 ? 2.310 -4.693 -15.786 1.00 96.38 246 PRO A CA 1
ATOM 1930 C C . PRO A 1 246 ? 3.151 -5.869 -16.305 1.00 96.38 246 PRO A C 1
ATOM 1932 O O . PRO A 1 246 ? 2.774 -7.026 -16.143 1.00 96.38 246 PRO A O 1
ATOM 1935 N N . VAL A 1 247 ? 4.289 -5.585 -16.934 1.00 95.81 247 VAL A N 1
ATOM 1936 C CA . VAL A 1 247 ? 5.289 -6.557 -17.386 1.00 95.81 247 VAL A CA 1
ATOM 1937 C C . VAL A 1 247 ? 6.683 -6.043 -17.020 1.00 95.81 247 VAL A C 1
ATOM 1939 O O . VAL A 1 247 ? 6.816 -4.959 -16.454 1.00 95.81 247 VAL A O 1
ATOM 1942 N N . GLU A 1 248 ? 7.731 -6.795 -17.355 1.00 97.31 248 GLU A N 1
ATOM 1943 C CA . GLU A 1 248 ? 9.108 -6.310 -17.226 1.00 97.31 248 GLU A CA 1
ATOM 1944 C C . GLU A 1 248 ? 9.310 -5.022 -18.042 1.00 97.31 248 GLU A C 1
ATOM 1946 O O . GLU A 1 248 ? 9.078 -4.986 -19.256 1.00 97.31 248 GLU A O 1
ATOM 1951 N N . TYR A 1 249 ? 9.713 -3.954 -17.356 1.00 98.19 249 TYR A N 1
ATOM 1952 C CA . TYR A 1 249 ? 9.977 -2.653 -17.942 1.00 98.19 249 TYR A CA 1
ATOM 1953 C C . TYR A 1 249 ? 11.282 -2.677 -18.737 1.00 98.19 249 TYR A C 1
ATOM 1955 O O . TYR A 1 249 ? 12.350 -3.034 -18.243 1.00 98.19 249 TYR A O 1
ATOM 1963 N N . ASP A 1 250 ? 11.190 -2.216 -19.978 1.00 97.50 250 ASP A N 1
ATOM 1964 C CA . ASP A 1 250 ? 12.314 -2.011 -20.876 1.00 97.50 250 ASP A CA 1
ATOM 1965 C C . ASP A 1 250 ? 12.085 -0.689 -21.602 1.00 97.50 250 ASP A C 1
ATOM 1967 O O . ASP A 1 250 ? 11.083 -0.512 -22.300 1.00 97.50 250 ASP A O 1
ATOM 1971 N N . SER A 1 251 ? 13.018 0.250 -21.448 1.00 97.38 251 SER A N 1
ATOM 1972 C CA . SER A 1 251 ? 12.894 1.587 -22.028 1.00 97.38 251 SER A CA 1
ATOM 1973 C C . SER A 1 251 ? 12.799 1.567 -23.558 1.00 97.38 251 SER A C 1
ATOM 1975 O O . SER A 1 251 ? 12.209 2.466 -24.147 1.00 97.38 251 SER A O 1
ATOM 1977 N N . THR A 1 252 ? 13.315 0.540 -24.230 1.00 97.69 252 THR A N 1
ATOM 1978 C CA . THR A 1 252 ? 13.238 0.426 -25.694 1.00 97.69 252 THR A CA 1
ATOM 1979 C C . THR A 1 252 ? 11.910 -0.149 -26.185 1.00 97.69 252 THR A C 1
ATOM 1981 O O . THR A 1 252 ? 11.567 0.010 -27.357 1.00 97.69 252 THR A O 1
ATOM 1984 N N . ARG A 1 253 ? 11.154 -0.805 -25.296 1.00 97.25 253 ARG A N 1
ATOM 1985 C CA . ARG A 1 253 ? 9.873 -1.464 -25.596 1.00 97.25 253 ARG A CA 1
ATOM 1986 C C . ARG A 1 253 ? 8.684 -0.831 -24.878 1.00 97.25 253 ARG A C 1
ATOM 1988 O O . ARG A 1 253 ? 7.569 -1.329 -25.023 1.00 97.25 253 ARG A O 1
ATOM 1995 N N . TYR A 1 254 ? 8.915 0.243 -24.127 1.00 98.31 254 TYR A N 1
ATOM 1996 C CA . TYR A 1 254 ? 7.888 0.945 -23.375 1.00 98.31 254 TYR A CA 1
ATOM 1997 C C . TYR A 1 254 ? 6.719 1.377 -24.267 1.00 98.31 254 TYR A C 1
ATOM 1999 O O . TYR A 1 254 ? 6.898 1.924 -25.357 1.00 98.31 254 TYR A O 1
ATOM 2007 N N . GLN A 1 255 ? 5.509 1.156 -23.762 1.00 98.06 255 GLN A N 1
ATOM 2008 C CA . GLN A 1 255 ? 4.262 1.573 -24.391 1.00 98.06 255 GLN A CA 1
ATOM 2009 C C . GLN A 1 255 ? 3.304 2.080 -23.318 1.00 98.06 255 GLN A C 1
ATOM 2011 O O . GLN A 1 255 ? 2.971 1.338 -22.392 1.00 98.06 255 GLN A O 1
ATOM 2016 N N . GLU A 1 256 ? 2.815 3.310 -23.487 1.00 96.94 256 GLU A N 1
ATOM 2017 C CA . GLU A 1 256 ? 1.830 3.914 -22.580 1.00 96.94 256 GLU A CA 1
ATOM 2018 C C . GLU A 1 256 ? 0.535 3.093 -22.502 1.00 96.94 256 GLU A C 1
ATOM 2020 O O . GLU A 1 256 ? -0.063 3.003 -21.436 1.00 96.94 256 GLU A O 1
ATOM 2025 N N . ASP A 1 257 ? 0.116 2.456 -23.602 1.00 96.44 257 ASP A N 1
ATOM 2026 C CA . ASP A 1 257 ? -1.101 1.628 -23.640 1.00 96.44 257 ASP A CA 1
ATOM 2027 C C . ASP A 1 257 ? -0.976 0.378 -22.765 1.00 96.44 257 ASP A C 1
ATOM 2029 O O . ASP A 1 257 ? -1.935 -0.028 -22.109 1.00 96.44 257 ASP A O 1
ATOM 2033 N N . VAL A 1 258 ? 0.221 -0.213 -22.727 1.00 97.69 258 VAL A N 1
ATOM 2034 C CA . VAL A 1 258 ? 0.511 -1.343 -21.842 1.00 97.69 258 VAL A CA 1
ATOM 2035 C C . VAL A 1 258 ? 0.491 -0.866 -20.397 1.00 97.69 258 VAL A C 1
ATOM 2037 O O . VAL A 1 258 ? -0.163 -1.495 -19.575 1.00 97.69 258 VAL A O 1
ATOM 2040 N N . GLU A 1 259 ? 1.130 0.263 -20.087 1.00 97.62 259 GLU A N 1
ATOM 2041 C CA . GLU A 1 259 ? 1.119 0.799 -18.724 1.00 97.62 259 GLU A CA 1
ATOM 2042 C C . GLU A 1 259 ? -0.302 1.119 -18.240 1.00 97.62 259 GLU A C 1
ATOM 2044 O O . GLU A 1 259 ? -0.706 0.664 -17.174 1.00 97.62 259 GLU A O 1
ATOM 2049 N N . TRP A 1 260 ? -1.088 1.834 -19.052 1.00 96.69 260 TRP A N 1
ATOM 2050 C CA . TRP A 1 260 ? -2.486 2.150 -18.756 1.00 96.69 260 TRP A CA 1
ATOM 2051 C C . TRP A 1 260 ? -3.307 0.890 -18.455 1.00 96.69 260 TRP A C 1
ATOM 2053 O O . TRP A 1 260 ? -4.087 0.887 -17.505 1.00 96.69 260 TRP A O 1
ATOM 2063 N N . SER A 1 261 ? -3.095 -0.196 -19.209 1.00 96.00 261 SER A N 1
ATOM 2064 C CA . SER A 1 261 ? -3.824 -1.454 -19.001 1.00 96.00 261 SER A CA 1
ATOM 2065 C C . SER A 1 261 ? -3.567 -2.100 -17.633 1.00 96.00 261 SER A C 1
ATOM 2067 O O . SER A 1 261 ? -4.402 -2.870 -17.158 1.00 96.00 261 SER A O 1
ATOM 2069 N N . GLY A 1 262 ? -2.436 -1.773 -17.000 1.00 95.12 262 GLY A N 1
ATOM 2070 C CA . GLY A 1 262 ? -2.046 -2.248 -15.675 1.00 95.12 262 GLY A CA 1
ATOM 2071 C C . GLY A 1 262 ? -2.499 -1.360 -14.519 1.00 95.12 262 GLY A C 1
ATOM 2072 O O . GLY A 1 262 ? -2.349 -1.773 -13.378 1.00 95.12 262 GLY A O 1
ATOM 2073 N N . GLN A 1 263 ? -3.061 -0.178 -14.786 1.00 93.44 263 GLN A N 1
ATOM 2074 C CA . GLN A 1 263 ? -3.449 0.792 -13.763 1.00 93.44 263 GLN A CA 1
ATOM 2075 C C . GLN A 1 263 ? -4.928 0.652 -13.331 1.00 93.44 263 GLN A C 1
ATOM 2077 O O . GLN A 1 263 ? -5.754 0.066 -14.035 1.00 93.44 263 GLN A O 1
ATOM 2082 N N . CYS A 1 264 ? -5.247 1.290 -12.197 1.00 93.69 264 CYS A N 1
ATOM 2083 C CA . CYS A 1 264 ? -6.522 1.461 -11.503 1.00 93.69 264 CYS A CA 1
ATOM 2084 C C . CYS A 1 264 ? -6.646 0.443 -10.369 1.00 93.69 264 CYS A C 1
ATOM 2086 O O . CYS A 1 264 ? -5.652 0.091 -9.736 1.00 93.69 264 CYS A O 1
ATOM 2088 N N . ILE A 1 265 ? -7.874 0.034 -10.062 1.00 95.25 265 ILE A N 1
ATOM 2089 C CA . ILE A 1 265 ? -8.173 -0.749 -8.872 1.00 95.25 265 ILE A CA 1
ATOM 2090 C C . ILE A 1 265 ? -7.944 -2.227 -9.158 1.00 95.25 265 ILE A C 1
ATOM 2092 O O . ILE A 1 265 ? -8.630 -2.818 -9.995 1.00 95.25 265 ILE A O 1
ATOM 2096 N N . SER A 1 266 ? -7.012 -2.823 -8.425 1.00 96.19 266 SER A N 1
ATOM 2097 C CA . SER A 1 266 ? -6.755 -4.260 -8.406 1.00 96.19 266 SER A CA 1
ATOM 2098 C C . SER A 1 266 ? -7.195 -4.863 -7.071 1.00 96.19 266 SER A C 1
ATOM 2100 O O . SER A 1 266 ? -7.585 -4.151 -6.140 1.00 96.19 266 SER A O 1
ATOM 2102 N N . ILE A 1 267 ? -7.190 -6.194 -7.001 1.00 97.62 267 ILE A N 1
ATOM 2103 C CA . ILE A 1 267 ? -7.594 -6.940 -5.810 1.00 97.62 267 ILE A CA 1
ATOM 2104 C C . ILE A 1 267 ? -6.548 -8.001 -5.492 1.00 97.62 267 ILE A C 1
ATOM 2106 O O . ILE A 1 267 ? -6.132 -8.767 -6.359 1.00 97.62 267 ILE A O 1
ATOM 2110 N N . ALA A 1 268 ? -6.180 -8.101 -4.223 1.00 98.25 268 ALA A N 1
ATOM 2111 C CA . ALA A 1 268 ? -5.421 -9.214 -3.676 1.00 98.25 268 ALA A CA 1
ATOM 2112 C C . ALA A 1 268 ? -6.187 -9.824 -2.507 1.00 98.25 268 ALA A C 1
ATOM 2114 O O . ALA A 1 268 ? -7.149 -9.249 -2.000 1.00 98.25 268 ALA A O 1
ATOM 2115 N N . ARG A 1 269 ? -5.771 -11.004 -2.065 1.00 98.25 269 ARG A N 1
ATOM 2116 C CA . ARG A 1 269 ? -6.268 -11.577 -0.818 1.00 98.25 269 ARG A CA 1
ATOM 2117 C C . ARG A 1 269 ? -5.184 -12.338 -0.084 1.00 98.25 269 ARG A C 1
ATOM 2119 O O . ARG A 1 269 ? -4.257 -12.866 -0.697 1.00 98.25 269 ARG A O 1
ATOM 2126 N N . ILE A 1 270 ? -5.375 -12.462 1.217 1.00 98.56 270 ILE A N 1
ATOM 2127 C CA . ILE A 1 270 ? -4.578 -13.307 2.102 1.00 98.56 270 ILE A CA 1
ATOM 2128 C C . ILE A 1 270 ? -5.510 -14.027 3.077 1.00 98.56 270 ILE A C 1
ATOM 2130 O O . ILE A 1 270 ? -6.574 -13.505 3.416 1.00 98.56 270 ILE A O 1
ATOM 2134 N N . HIS A 1 271 ? -5.139 -15.224 3.525 1.00 98.25 271 HIS A N 1
ATOM 2135 C CA . HIS A 1 271 ? -5.834 -15.855 4.642 1.00 98.25 271 HIS A CA 1
ATOM 2136 C C . HIS A 1 271 ? -5.670 -15.014 5.915 1.00 98.25 271 HIS A C 1
ATOM 2138 O O . HIS A 1 271 ? -4.578 -14.554 6.241 1.00 98.25 271 HIS A O 1
ATOM 2144 N N . ILE A 1 272 ? -6.747 -14.850 6.681 1.00 98.31 272 ILE A N 1
ATOM 2145 C CA . ILE A 1 272 ? -6.723 -14.090 7.942 1.00 98.31 272 ILE A CA 1
ATOM 2146 C C . ILE A 1 272 ? -5.747 -14.725 8.949 1.00 98.31 272 ILE A C 1
ATOM 2148 O O . ILE A 1 272 ? -5.064 -14.021 9.690 1.00 98.31 272 ILE A O 1
ATOM 2152 N N . SER A 1 273 ? -5.608 -16.054 8.937 1.00 97.56 273 SER A N 1
ATOM 2153 C CA . SER A 1 273 ? -4.646 -16.780 9.779 1.00 97.56 273 SER A CA 1
ATOM 2154 C C . SER A 1 273 ? -3.179 -16.484 9.451 1.00 97.56 273 SER A C 1
ATOM 2156 O O . SER A 1 273 ? -2.301 -16.796 10.252 1.00 97.56 273 SER A O 1
ATOM 2158 N N . ASP A 1 274 ? -2.901 -15.895 8.288 1.00 98.25 274 ASP A N 1
ATOM 2159 C CA . ASP A 1 274 ? -1.549 -15.584 7.833 1.00 98.25 274 ASP A CA 1
ATOM 2160 C C . ASP A 1 274 ? -1.113 -14.149 8.146 1.00 98.25 274 ASP A C 1
ATOM 2162 O O . ASP A 1 274 ? 0.051 -13.816 7.937 1.00 98.25 274 ASP A O 1
ATOM 2166 N N . LEU A 1 275 ? -1.988 -13.309 8.710 1.00 98.00 275 LEU A N 1
ATOM 2167 C CA . LEU A 1 275 ? -1.694 -11.898 9.001 1.00 98.00 275 LEU A CA 1
ATOM 2168 C C . LEU A 1 275 ? -0.520 -11.684 9.972 1.00 98.00 275 LEU A C 1
ATOM 2170 O O . LEU A 1 275 ? 0.128 -10.639 9.941 1.00 98.00 275 LEU A O 1
ATOM 2174 N N . ASP A 1 276 ? -0.221 -12.662 10.828 1.00 97.75 276 ASP A N 1
ATOM 2175 C CA . ASP A 1 276 ? 0.948 -12.612 11.713 1.00 97.75 276 ASP A CA 1
ATOM 2176 C C . ASP A 1 276 ? 2.278 -12.883 10.985 1.00 97.75 276 ASP A C 1
ATOM 2178 O O . ASP A 1 276 ? 3.331 -12.550 11.528 1.00 97.75 276 ASP A O 1
ATOM 2182 N N . ASN A 1 277 ? 2.239 -13.491 9.791 1.00 97.75 277 ASN A N 1
ATOM 2183 C CA . ASN A 1 277 ? 3.400 -13.843 8.964 1.00 97.75 277 ASN A CA 1
ATOM 2184 C C . ASN A 1 277 ? 3.018 -13.755 7.463 1.00 97.75 277 ASN A C 1
ATOM 2186 O O . ASN A 1 277 ? 2.830 -14.806 6.838 1.00 97.75 277 ASN A O 1
ATOM 2190 N N . PRO A 1 278 ? 2.831 -12.542 6.910 1.00 97.56 278 PRO A N 1
ATOM 2191 C CA . PRO A 1 278 ? 2.167 -12.305 5.625 1.00 97.56 278 PRO A CA 1
ATOM 2192 C C . PRO A 1 278 ? 3.056 -12.504 4.387 1.00 97.56 278 PRO A C 1
ATOM 2194 O O . PRO A 1 278 ? 2.527 -12.711 3.294 1.00 97.56 278 PRO A O 1
ATOM 2197 N N . GLU A 1 279 ? 4.380 -12.427 4.545 1.00 96.19 279 GLU A N 1
ATOM 2198 C CA . GLU A 1 279 ? 5.340 -12.394 3.435 1.00 96.19 279 GLU A CA 1
ATOM 2199 C C . GLU A 1 279 ? 5.193 -13.614 2.517 1.00 96.19 279 GLU A C 1
ATOM 2201 O O . GLU A 1 279 ? 5.173 -14.760 2.973 1.00 96.19 279 GLU A O 1
ATOM 2206 N N . GLY A 1 280 ? 5.057 -13.362 1.212 1.00 96.94 280 GLY A N 1
ATOM 2207 C CA . GLY A 1 280 ? 4.892 -14.399 0.190 1.00 96.94 280 GLY A CA 1
ATOM 2208 C C . GLY A 1 280 ? 3.548 -15.138 0.195 1.00 96.94 280 GLY A C 1
ATOM 2209 O O . GLY A 1 280 ? 3.391 -16.094 -0.564 1.00 96.94 280 GLY A O 1
ATOM 2210 N N . LYS A 1 281 ? 2.574 -14.747 1.032 1.00 98.25 281 LYS A N 1
ATOM 2211 C CA . LYS A 1 281 ? 1.302 -15.486 1.185 1.00 98.25 281 LYS A CA 1
ATOM 2212 C C . LYS A 1 281 ? 0.085 -14.807 0.575 1.00 98.25 281 LYS A C 1
ATOM 2214 O O . LYS A 1 281 ? -0.942 -15.459 0.374 1.00 98.25 281 LYS A O 1
ATOM 2219 N N . ALA A 1 282 ? 0.166 -13.510 0.291 1.00 98.12 282 ALA A N 1
ATOM 2220 C CA . ALA A 1 282 ? -0.889 -12.840 -0.451 1.00 98.12 282 ALA A CA 1
ATOM 2221 C C . ALA A 1 282 ? -0.878 -13.294 -1.918 1.00 98.12 282 ALA A C 1
ATOM 2223 O O . ALA A 1 282 ? 0.168 -13.567 -2.503 1.00 98.12 282 ALA A O 1
ATOM 2224 N N . THR A 1 283 ? -2.060 -13.351 -2.525 1.00 98.56 283 THR A N 1
ATOM 2225 C CA . THR A 1 283 ? -2.220 -13.648 -3.953 1.00 98.56 283 THR A CA 1
ATOM 2226 C C . THR A 1 283 ? -3.025 -12.548 -4.617 1.00 98.56 283 THR A C 1
ATOM 2228 O O . THR A 1 283 ? -4.069 -12.133 -4.105 1.00 98.56 283 THR A O 1
ATOM 2231 N N . ARG A 1 284 ? -2.548 -12.074 -5.767 1.00 98.44 284 ARG A N 1
ATOM 2232 C CA . ARG A 1 284 ? -3.222 -11.065 -6.581 1.00 98.44 284 ARG A CA 1
ATOM 2233 C C . ARG A 1 284 ? -4.203 -11.722 -7.545 1.00 98.44 284 ARG A C 1
ATOM 2235 O O . ARG A 1 284 ? -4.008 -12.849 -8.018 1.00 98.44 284 ARG A O 1
ATOM 2242 N N . TRP A 1 285 ? -5.282 -11.007 -7.832 1.00 98.12 285 TRP A N 1
ATOM 2243 C CA . TRP A 1 285 ? -6.211 -11.343 -8.897 1.00 98.12 285 TRP A CA 1
ATOM 2244 C C . TRP A 1 285 ? -5.529 -11.152 -10.252 1.00 98.12 285 TRP A C 1
ATOM 2246 O O . TRP A 1 285 ? -5.021 -10.075 -10.544 1.00 98.12 285 TRP A O 1
ATOM 2256 N N . ASN A 1 286 ? -5.544 -12.179 -11.101 1.00 96.12 286 ASN A N 1
ATOM 2257 C CA . ASN A 1 286 ? -4.922 -12.136 -12.431 1.00 96.12 286 ASN A CA 1
ATOM 2258 C C . ASN A 1 286 ? -5.932 -12.002 -13.588 1.00 96.12 286 ASN A C 1
ATOM 2260 O O . ASN A 1 286 ? -5.609 -12.323 -14.729 1.00 96.12 286 ASN A O 1
ATOM 2264 N N . GLY A 1 287 ? -7.179 -11.619 -13.298 1.00 95.75 287 GLY A N 1
ATOM 2265 C CA . GLY A 1 287 ? -8.270 -11.587 -14.283 1.00 95.75 287 GLY A CA 1
ATOM 2266 C C . GLY A 1 287 ? -9.148 -12.842 -14.280 1.00 95.75 287 GLY A C 1
ATOM 2267 O O . GLY A 1 287 ? -10.232 -12.833 -14.863 1.00 95.75 287 GLY A O 1
ATOM 2268 N N . LYS A 1 288 ? -8.712 -13.917 -13.607 1.00 96.38 288 LYS A N 1
ATOM 2269 C CA . LYS A 1 288 ? -9.434 -15.199 -13.548 1.00 96.38 288 LYS A CA 1
ATOM 2270 C C . LYS A 1 288 ? -9.462 -15.830 -12.158 1.00 96.38 288 LYS A C 1
ATOM 2272 O O . LYS A 1 288 ? -10.459 -16.449 -11.787 1.00 96.38 288 LYS A O 1
ATOM 2277 N N . SER A 1 289 ? -8.367 -15.727 -11.416 1.00 97.38 289 SER A N 1
ATOM 2278 C CA . SER A 1 289 ? -8.213 -16.300 -10.082 1.00 97.38 289 SER A CA 1
ATOM 2279 C C . SER A 1 289 ? -7.209 -15.507 -9.251 1.00 97.38 289 SER A C 1
ATOM 2281 O O . SER A 1 289 ? -6.385 -14.763 -9.777 1.00 97.38 289 SER A O 1
ATOM 2283 N N . PHE A 1 290 ? -7.258 -15.703 -7.935 1.00 98.12 290 PHE A N 1
ATOM 2284 C CA . PHE A 1 290 ? -6.217 -15.251 -7.014 1.00 98.12 290 PHE A CA 1
ATOM 2285 C C . PHE A 1 290 ? -5.043 -16.229 -7.061 1.00 98.12 290 PHE A C 1
ATOM 2287 O O . PHE A 1 290 ? -5.006 -17.197 -6.303 1.00 98.12 290 PHE A O 1
ATOM 2294 N N . SER A 1 291 ? -4.156 -16.037 -8.033 1.00 97.44 291 SER A N 1
ATOM 2295 C CA . SER A 1 291 ? -3.039 -16.953 -8.300 1.00 97.44 291 SER A CA 1
ATOM 2296 C C . SER A 1 291 ? -1.775 -16.268 -8.807 1.00 97.44 291 SER A C 1
ATOM 2298 O O . SER A 1 291 ? -0.781 -16.960 -8.983 1.00 97.44 291 SER A O 1
ATOM 2300 N N . ALA A 1 292 ? -1.808 -14.957 -9.066 1.00 98.12 292 ALA A N 1
ATOM 2301 C CA . ALA A 1 29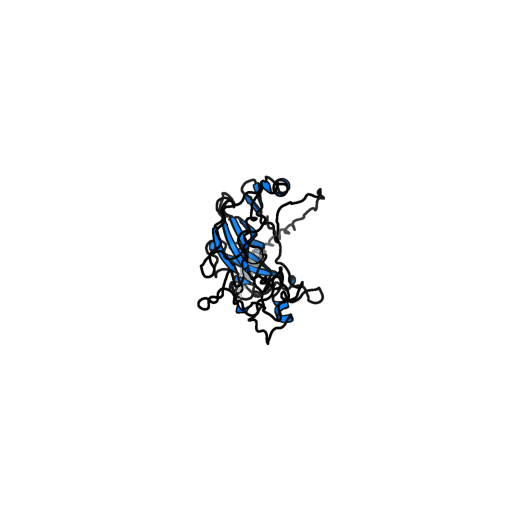2 ? -0.574 -14.198 -9.238 1.00 98.12 292 ALA A CA 1
ATOM 2302 C C . ALA A 1 292 ? 0.081 -14.036 -7.861 1.00 98.12 292 ALA A C 1
ATOM 2304 O O . ALA A 1 292 ? -0.622 -13.815 -6.865 1.00 98.12 292 ALA A O 1
ATOM 2305 N N . ALA A 1 293 ? 1.398 -14.203 -7.796 1.00 98.00 293 ALA A N 1
ATOM 2306 C CA . ALA A 1 293 ? 2.135 -14.077 -6.546 1.00 98.00 293 ALA A CA 1
ATOM 2307 C C . ALA A 1 293 ? 2.082 -12.638 -6.005 1.00 98.00 293 ALA A C 1
ATOM 2309 O O . ALA A 1 293 ? 1.663 -11.697 -6.683 1.00 98.00 293 ALA A O 1
ATOM 2310 N N . HIS A 1 294 ? 2.494 -12.467 -4.752 1.00 97.69 294 HIS A N 1
ATOM 2311 C CA . HIS A 1 294 ? 2.466 -11.176 -4.069 1.00 97.69 294 HIS A CA 1
ATOM 2312 C C . HIS A 1 294 ? 3.288 -10.065 -4.744 1.00 97.69 294 HIS A C 1
ATOM 2314 O O . HIS A 1 294 ? 2.982 -8.887 -4.554 1.00 97.69 294 HIS A O 1
ATOM 2320 N N . ASP A 1 295 ? 4.281 -10.450 -5.538 1.00 97.25 295 ASP A N 1
ATOM 2321 C CA . ASP A 1 295 ? 5.280 -9.638 -6.231 1.00 97.25 295 ASP A CA 1
ATOM 2322 C C . ASP A 1 295 ? 5.140 -9.664 -7.765 1.00 97.25 295 ASP A C 1
ATOM 2324 O O . ASP A 1 295 ? 5.863 -8.977 -8.492 1.00 97.25 295 ASP A O 1
ATOM 2328 N N . GLU A 1 296 ? 4.164 -10.418 -8.271 1.00 96.62 296 GLU A N 1
ATOM 2329 C CA . GLU A 1 296 ? 3.800 -10.453 -9.685 1.00 96.62 296 GLU A CA 1
ATOM 2330 C C . GLU A 1 296 ? 2.752 -9.387 -10.028 1.00 96.62 296 GLU A C 1
ATOM 2332 O O . GLU A 1 296 ? 2.128 -8.781 -9.159 1.00 96.62 296 GLU A O 1
ATOM 2337 N N . ALA A 1 297 ? 2.531 -9.154 -11.322 1.00 95.94 297 ALA A N 1
ATOM 2338 C CA . ALA A 1 297 ? 1.474 -8.257 -11.772 1.00 95.94 297 ALA A CA 1
ATOM 2339 C C . ALA A 1 297 ? 0.080 -8.835 -11.483 1.00 95.94 297 ALA A C 1
ATOM 2341 O O . ALA A 1 297 ? -0.227 -9.981 -11.826 1.00 95.94 297 ALA A O 1
ATOM 2342 N N . GLY A 1 298 ? -0.781 -8.010 -10.886 1.00 95.06 298 GLY A N 1
ATOM 2343 C CA . GLY A 1 298 ? -2.218 -8.247 -10.869 1.00 95.06 298 GLY A CA 1
ATOM 2344 C C . GLY A 1 298 ? -2.876 -7.839 -12.190 1.00 95.06 298 GLY A C 1
ATOM 2345 O O . GLY A 1 298 ? -2.233 -7.363 -13.125 1.00 95.06 298 GLY A O 1
ATOM 2346 N N . SER A 1 299 ? -4.193 -8.008 -12.259 1.00 95.88 299 SER A N 1
ATOM 2347 C CA . SER A 1 299 ? -5.028 -7.474 -13.332 1.00 95.88 299 SER A CA 1
ATOM 2348 C C . SER A 1 299 ? -6.076 -6.547 -12.717 1.00 95.88 299 SER A C 1
ATOM 2350 O O . SER A 1 299 ? -6.915 -7.028 -11.947 1.00 95.88 299 SER A O 1
ATOM 2352 N N . PRO A 1 300 ? -6.054 -5.241 -13.040 1.00 94.75 300 PRO A N 1
ATOM 2353 C CA . PRO A 1 300 ? -7.087 -4.316 -12.599 1.00 94.75 300 PRO A CA 1
ATOM 2354 C C . PRO A 1 300 ? -8.482 -4.799 -12.993 1.00 94.75 300 PRO A C 1
ATOM 2356 O O . PRO A 1 300 ? -8.675 -5.446 -14.025 1.00 94.75 300 PRO A O 1
ATOM 2359 N N . ILE A 1 301 ? -9.478 -4.465 -12.178 1.00 95.12 301 ILE A N 1
ATOM 2360 C CA . ILE A 1 301 ? -10.868 -4.828 -12.445 1.00 95.12 301 ILE A CA 1
ATOM 2361 C C . ILE A 1 301 ? -11.360 -4.030 -13.660 1.00 95.12 301 ILE A C 1
ATOM 2363 O O . ILE A 1 301 ? -11.471 -2.807 -13.560 1.00 95.12 301 ILE A O 1
ATOM 2367 N N . PRO A 1 302 ? -11.717 -4.677 -14.791 1.00 93.06 302 PRO A N 1
ATOM 2368 C CA . PRO A 1 302 ? -11.962 -3.957 -16.044 1.00 93.06 302 PRO A CA 1
ATOM 2369 C C . PRO A 1 302 ? -13.073 -2.906 -15.964 1.00 93.06 302 PRO A C 1
ATOM 2371 O O . PRO A 1 302 ? -12.993 -1.873 -16.615 1.00 93.06 302 PRO A O 1
ATOM 2374 N N . SER A 1 303 ? -14.101 -3.136 -15.141 1.00 93.06 303 SER A N 1
ATOM 2375 C CA . SER A 1 303 ? -15.197 -2.178 -14.946 1.00 93.06 303 SER A CA 1
ATOM 2376 C C . SER A 1 303 ? -14.822 -0.954 -14.103 1.00 93.06 303 SER A C 1
ATOM 2378 O O . SER A 1 303 ? -15.620 -0.028 -14.015 1.00 93.06 303 SER A O 1
ATOM 2380 N N . LEU A 1 304 ? -13.661 -0.972 -13.442 1.00 92.19 304 LEU A N 1
ATOM 2381 C CA . LEU A 1 304 ? -13.124 0.132 -12.638 1.00 92.19 304 LEU A CA 1
ATOM 2382 C C . LEU A 1 304 ? -11.943 0.832 -13.326 1.00 92.19 304 LEU A C 1
ATOM 2384 O O . LEU A 1 304 ? -11.448 1.833 -12.811 1.00 92.19 304 LEU A O 1
ATOM 2388 N N . GLN A 1 305 ? -11.475 0.312 -14.463 1.00 93.25 305 GLN A N 1
ATOM 2389 C CA . GLN A 1 305 ? -10.427 0.950 -15.245 1.00 93.25 305 GLN A CA 1
ATOM 2390 C C . GLN A 1 305 ? -11.008 2.128 -16.025 1.00 93.25 305 GLN A C 1
ATOM 2392 O O . GLN A 1 305 ? -12.020 1.992 -16.711 1.00 93.25 305 GLN A O 1
ATOM 2397 N N . ILE A 1 306 ? -10.364 3.290 -15.923 1.00 93.88 306 ILE A N 1
ATOM 2398 C CA . ILE A 1 306 ? -10.844 4.511 -16.573 1.00 93.88 306 ILE A CA 1
ATOM 2399 C C . ILE A 1 306 ? -10.473 4.457 -18.064 1.00 93.88 306 ILE A C 1
ATOM 2401 O O . ILE A 1 306 ? -9.283 4.353 -18.391 1.00 93.88 306 ILE A O 1
ATOM 2405 N N . PRO A 1 307 ? -11.449 4.539 -18.989 1.00 94.06 307 PRO A N 1
ATOM 2406 C CA . PRO A 1 307 ? -11.171 4.580 -20.419 1.00 94.06 307 PRO A CA 1
ATOM 2407 C C . PRO A 1 307 ? -10.293 5.777 -20.804 1.00 94.06 307 PRO A C 1
ATOM 2409 O O . PRO A 1 307 ? -10.433 6.875 -20.263 1.00 94.06 307 PRO A O 1
ATOM 2412 N N . ARG A 1 308 ? -9.413 5.616 -21.799 1.00 92.12 308 ARG A N 1
ATOM 2413 C CA . ARG A 1 308 ? -8.508 6.707 -22.217 1.00 92.12 308 ARG A CA 1
ATOM 2414 C C . ARG A 1 308 ? -9.237 7.949 -22.726 1.00 92.12 308 ARG A C 1
ATOM 2416 O O . ARG A 1 308 ? -8.813 9.072 -22.476 1.00 92.12 308 ARG A O 1
ATOM 2423 N N . ASN A 1 309 ? -10.361 7.760 -23.411 1.00 94.00 309 ASN A N 1
ATOM 2424 C CA . ASN A 1 309 ? -11.223 8.854 -23.869 1.00 94.00 309 ASN A CA 1
ATOM 2425 C C . ASN A 1 309 ? -11.952 9.579 -22.721 1.00 94.00 309 ASN A C 1
ATOM 2427 O O . ASN A 1 309 ? -12.536 10.632 -22.961 1.00 94.00 309 ASN A O 1
ATOM 2431 N N . GLU A 1 310 ? -11.905 9.041 -21.502 1.00 93.25 310 GLU A N 1
ATOM 2432 C CA . GLU A 1 310 ? -12.477 9.618 -20.280 1.00 93.25 310 GLU A CA 1
ATOM 2433 C C . GLU A 1 310 ? -11.391 10.126 -19.312 1.00 93.25 310 GLU A C 1
ATOM 2435 O O . GLU A 1 310 ? -11.686 10.502 -18.181 1.00 93.25 310 GLU A O 1
ATOM 2440 N N . GLY A 1 311 ? -10.133 10.190 -19.766 1.00 90.38 311 GLY A N 1
ATOM 2441 C CA . GLY A 1 311 ? -9.013 10.725 -18.990 1.00 90.38 311 GLY A CA 1
ATOM 2442 C C . GLY A 1 311 ? -8.150 9.678 -18.289 1.00 90.38 311 GLY A C 1
ATOM 2443 O O . GLY A 1 311 ? -7.315 10.063 -17.475 1.00 90.38 311 GLY A O 1
ATOM 2444 N N . GLY A 1 312 ? -8.327 8.390 -18.600 1.00 93.38 312 GLY A N 1
ATOM 2445 C CA . GLY A 1 312 ? -7.407 7.340 -18.167 1.00 93.38 312 GLY A CA 1
ATOM 2446 C C . GLY A 1 312 ? -6.084 7.371 -18.938 1.00 93.38 312 GLY A C 1
ATOM 2447 O O . GLY A 1 312 ? -6.053 7.638 -20.144 1.00 93.38 312 GLY A O 1
ATOM 2448 N N . GLY A 1 313 ? -4.987 7.032 -18.266 1.00 94.62 313 GLY A N 1
ATOM 2449 C CA . GLY A 1 313 ? -3.671 6.979 -18.898 1.00 94.62 313 GLY A CA 1
ATOM 2450 C C . GLY A 1 313 ? -2.659 6.131 -18.144 1.00 94.62 313 GLY A C 1
ATOM 2451 O O . GLY A 1 313 ? -3.013 5.330 -17.288 1.00 94.62 313 GLY A O 1
ATOM 2452 N N . ALA A 1 314 ? -1.394 6.286 -18.513 1.00 96.12 314 ALA A N 1
ATOM 2453 C CA . ALA A 1 314 ? -0.250 5.682 -17.840 1.00 96.12 314 ALA A CA 1
ATOM 2454 C C . ALA A 1 314 ? 0.039 6.428 -16.518 1.00 96.12 314 ALA A C 1
ATOM 2456 O O . ALA A 1 314 ? 0.111 7.658 -16.519 1.00 96.12 314 ALA A O 1
ATOM 2457 N N . ALA A 1 315 ? 0.215 5.711 -15.404 1.00 95.31 315 ALA A N 1
ATOM 2458 C CA . ALA A 1 315 ? 0.532 6.263 -14.080 1.00 95.31 315 ALA A CA 1
ATOM 2459 C C . ALA A 1 315 ? 1.799 7.145 -14.067 1.00 95.31 315 ALA A C 1
ATOM 2461 O O . ALA A 1 315 ? 1.908 8.104 -13.303 1.00 95.31 315 ALA A O 1
ATOM 2462 N N . SER A 1 316 ? 2.742 6.854 -14.956 1.00 96.69 316 SER A N 1
ATOM 2463 C CA . SER A 1 316 ? 4.008 7.534 -15.173 1.00 96.69 316 SER A CA 1
ATOM 2464 C C . SER A 1 316 ? 3.843 8.887 -15.871 1.00 96.69 316 SER A C 1
ATOM 2466 O O . SER A 1 316 ? 4.778 9.686 -15.903 1.00 96.69 316 SER A O 1
ATOM 2468 N N . ILE A 1 317 ? 2.651 9.214 -16.378 1.00 95.56 317 ILE A N 1
ATOM 2469 C CA . ILE A 1 317 ? 2.346 10.513 -16.977 1.00 95.56 317 ILE A CA 1
ATOM 2470 C C . ILE A 1 317 ? 1.755 11.449 -15.920 1.00 95.56 317 ILE A C 1
ATOM 2472 O O . ILE A 1 317 ? 0.893 11.091 -15.117 1.00 95.56 317 ILE A O 1
ATOM 2476 N N . LYS A 1 318 ? 2.221 12.702 -15.920 1.00 90.56 318 LYS A N 1
ATOM 2477 C CA . LYS A 1 318 ? 1.794 13.721 -14.955 1.00 90.56 318 LYS A CA 1
ATOM 2478 C C . LYS A 1 318 ? 0.266 13.852 -14.918 1.00 90.56 318 LYS A C 1
ATOM 2480 O O . LYS A 1 318 ? -0.344 14.267 -15.900 1.00 90.56 318 LYS A O 1
ATOM 2485 N N . GLY A 1 319 ? -0.320 13.577 -13.752 1.00 87.25 319 GLY A N 1
ATOM 2486 C CA . GLY A 1 319 ? -1.760 13.713 -13.507 1.00 87.25 319 GLY A CA 1
ATOM 2487 C C . GLY A 1 319 ? -2.626 12.617 -14.133 1.00 87.25 319 GLY A C 1
ATOM 2488 O O . GLY A 1 319 ? -3.828 12.818 -14.256 1.00 87.25 319 GLY A O 1
ATOM 2489 N N . GLN A 1 320 ? -2.030 11.502 -14.559 1.00 91.62 320 GLN A N 1
ATOM 2490 C CA . GLN A 1 320 ? -2.738 10.339 -15.105 1.00 91.62 320 GLN A CA 1
ATOM 2491 C C . GLN A 1 320 ? -2.736 9.146 -14.145 1.00 91.62 320 GLN A C 1
ATOM 2493 O O . GLN A 1 320 ? -3.272 8.096 -14.490 1.00 91.62 320 GLN A O 1
ATOM 2498 N N . TYR A 1 321 ? -2.129 9.290 -12.961 1.00 88.56 321 TYR A N 1
ATOM 2499 C CA . TYR A 1 321 ? -2.201 8.249 -11.950 1.00 88.56 321 TYR A CA 1
ATOM 2500 C C . TYR A 1 321 ? -3.536 8.295 -11.191 1.00 88.56 321 TYR A C 1
ATOM 2502 O O . TYR A 1 321 ? -4.105 9.371 -10.983 1.00 88.56 321 TYR A O 1
ATOM 2510 N N . HIS A 1 322 ? -4.028 7.134 -10.768 1.00 89.38 322 HIS A N 1
ATOM 2511 C CA . HIS A 1 322 ? -5.296 6.989 -10.058 1.00 89.38 322 HIS A CA 1
ATOM 2512 C C . HIS A 1 322 ? -5.092 6.269 -8.729 1.00 89.38 322 HIS A C 1
ATOM 2514 O O . HIS A 1 322 ? -4.655 5.123 -8.712 1.00 89.38 322 HIS A O 1
ATOM 2520 N N . TRP A 1 323 ? -5.447 6.948 -7.640 1.00 87.25 323 TRP A N 1
ATOM 2521 C CA . TRP A 1 323 ? -5.369 6.419 -6.281 1.00 87.25 323 TRP A CA 1
ATOM 2522 C C . TRP A 1 323 ? -6.187 5.133 -6.097 1.00 87.25 323 TRP A C 1
ATOM 2524 O O . TRP A 1 323 ? -7.198 4.920 -6.778 1.00 87.25 323 TRP A O 1
ATOM 2534 N N . GLY A 1 324 ? -5.765 4.302 -5.141 1.00 82.50 324 GLY A N 1
ATOM 2535 C CA . GLY A 1 324 ? -6.550 3.165 -4.660 1.00 82.50 324 GLY A CA 1
ATOM 2536 C C . GLY A 1 324 ? -7.912 3.584 -4.084 1.00 82.50 324 GLY A C 1
ATOM 2537 O O . GLY A 1 324 ? -8.165 4.767 -3.830 1.00 82.50 324 GLY A O 1
ATOM 2538 N N . PRO A 1 325 ? -8.844 2.633 -3.911 1.00 84.31 325 PRO A N 1
ATOM 2539 C CA . PRO A 1 325 ? -10.192 2.957 -3.482 1.00 84.31 325 PRO A CA 1
ATOM 2540 C C . PRO A 1 325 ? -10.238 3.164 -1.968 1.00 84.31 325 PRO A C 1
ATOM 2542 O O . PRO A 1 325 ? -9.509 2.516 -1.219 1.00 84.31 325 PRO A O 1
ATOM 2545 N N . SER A 1 326 ? -11.189 3.978 -1.517 1.00 75.94 326 SER A N 1
ATOM 2546 C CA . SER A 1 326 ? -11.621 3.988 -0.120 1.00 75.94 326 SER A CA 1
ATOM 2547 C C . SER A 1 326 ? -12.830 3.066 0.034 1.00 75.94 326 SER A C 1
ATOM 2549 O O . SER A 1 326 ? -13.888 3.316 -0.549 1.00 75.94 326 SER A O 1
ATOM 2551 N N . VAL A 1 327 ? -12.674 1.977 0.784 1.00 70.44 327 VAL A N 1
ATOM 2552 C CA . VAL A 1 327 ? -13.751 1.044 1.135 1.00 70.44 327 VAL A CA 1
ATOM 2553 C C . VAL A 1 327 ? -13.851 1.006 2.654 1.00 70.44 327 VAL A C 1
ATOM 2555 O O . VAL A 1 327 ? -12.974 0.468 3.326 1.00 70.44 327 VAL A O 1
ATOM 2558 N N . SER A 1 328 ? -14.936 1.565 3.191 1.00 60.12 328 SER A N 1
ATOM 2559 C CA . SER A 1 328 ? -15.293 1.419 4.604 1.00 60.12 328 SER A CA 1
ATOM 2560 C C . SER A 1 328 ? -16.356 0.333 4.757 1.00 60.12 328 SER A C 1
ATOM 2562 O O . SER A 1 328 ? -17.297 0.262 3.963 1.00 60.12 328 SER A O 1
ATOM 2564 N N . TRP A 1 329 ? -16.173 -0.543 5.744 1.00 57.22 329 TRP A N 1
ATOM 2565 C CA . TRP A 1 329 ? -17.011 -1.723 5.991 1.00 57.22 329 TRP A CA 1
ATOM 2566 C C . TRP A 1 329 ? -17.471 -1.843 7.452 1.00 57.22 329 TRP A C 1
ATOM 2568 O O . TRP A 1 329 ? -17.928 -2.911 7.860 1.00 57.22 329 TRP A O 1
ATOM 2578 N N . ASN A 1 330 ? -17.374 -0.746 8.211 1.00 40.28 330 ASN A N 1
ATOM 2579 C CA . ASN A 1 330 ? -17.942 -0.619 9.555 1.00 40.28 330 ASN A CA 1
ATOM 2580 C C . ASN A 1 330 ? -19.436 -0.277 9.507 1.00 40.28 330 ASN A C 1
ATOM 2582 O O . ASN A 1 330 ? -19.814 0.655 8.761 1.00 40.28 330 ASN A O 1
#

Secondary structure (DSSP, 8-state):
-----SSHHHHHHHHHHHHHHT-----------PPP------------S---S---EEEETTEEEE--SEEEEETTTEEEE---BEEESSHHHHHTS-GGGPBPPB-PPPPPTTSSS--SEEEEEEEEE-TT-TTS--EEEEEEEEE-TTTSB--TTT--SB--SSPPEETTEEEEEPEEEEEEEEEESSSSSB-EEEEEEE---GGG---TTT---SSEEEEEEEEEEEEETTEEEEEEEE-S-SS---TTT--HHHHHHT-EEEEEEEEGGGTTS-TTT-EEE-SSSEEE-TTS-----GGGSPPGGGT---TTSTT---PPP-----

Foldseek 3Di:
DDDDDPPPVVVVVVVVVVVVVPPDPPPPPPVPPPDDDDDDDDDDDDQPAAADQAWAWDDQDQKIKTFGDKAAADPPPGGDQRGWMFIDNDDVVRSPDDSVPTGGAAEDYQDAAPDDDAFAMKGQLYKDQPPVPPSSQKIKGKIKGWDDCRRHNADPVPLTGEDPDLFDAAPVGPVHGATAIFIFIWITRGNRNYTDGQDTQAWAGHQFFQGPPQFPARHHSWIKGNWDWDDDDQKIKIKIWGQTQQGGDDPVPDDFVSQLQQTDIWMKMAGPVCNNHNPFGIFTAQPDDRHHTRHHGHGHDVVGRQDVVRQAIHSSDHPNHDTTDRDDDD